Protein AF-A0A812QGN2-F1 (afdb_monomer_lite)

Sequence (317 aa):
MVLVVDQGKQQYPAPLDTRRAGNPGYLWGMFGGVVWNLANILLCKGIGMMGNAIGFPLCVGLGMVTGAVVAYVQDPKSDLSFLVPGVLVALCGISTVGLLSYRKDQEVFRRAGSSSSDESEVDGTVSQETAASAEESAESADCAEAAKPPRASMLRKLVVCITGGLLLGFSNIGVGKATSDPCLLSPYANQTYFSLGVFLSSLVMLPLITACPIEGGAGTNFCPILRGYRAVPLKCHLLSMLGGFILCSGFFFFNLGNKSMNLTISYCIGQSAPLVGILWGTFFFKEFAGTSAGVWGLVPVVCVLFATAIALIAAAG

Structure (mmCIF, N/CA/C/O backbone):
data_AF-A0A812QGN2-F1
#
_entry.id   AF-A0A812QGN2-F1
#
loop_
_atom_site.group_PDB
_atom_site.id
_atom_site.type_symbol
_atom_site.label_atom_id
_atom_site.label_alt_id
_atom_site.label_comp_id
_atom_site.label_asym_id
_atom_site.label_entity_id
_atom_site.label_seq_id
_atom_site.pdbx_PDB_ins_code
_atom_site.Cartn_x
_atom_site.Cartn_y
_atom_site.Cartn_z
_atom_site.occupancy
_atom_site.B_iso_or_equiv
_atom_site.auth_seq_id
_atom_site.auth_comp_id
_atom_site.auth_asym_id
_atom_site.auth_atom_id
_atom_site.pdbx_PDB_model_num
ATOM 1 N N . MET A 1 1 ? 34.292 28.844 -10.815 1.00 35.81 1 MET A N 1
ATOM 2 C CA . MET A 1 1 ? 34.701 27.440 -11.015 1.00 35.81 1 MET A CA 1
ATOM 3 C C . MET A 1 1 ? 33.428 26.615 -11.117 1.00 35.81 1 MET A C 1
ATOM 5 O O . MET A 1 1 ? 32.881 26.185 -10.115 1.00 35.81 1 MET A O 1
ATOM 9 N N . VAL A 1 2 ? 32.874 26.567 -12.328 1.00 31.52 2 VAL A N 1
ATOM 10 C CA . VAL A 1 2 ? 31.651 25.829 -12.661 1.00 31.52 2 VAL A CA 1
ATOM 11 C C . VAL A 1 2 ? 32.093 24.393 -12.905 1.00 31.52 2 VAL A C 1
ATOM 13 O O . VAL A 1 2 ? 32.855 24.148 -13.837 1.00 31.52 2 VAL A O 1
ATOM 16 N N . LEU A 1 3 ? 31.697 23.466 -12.033 1.00 29.61 3 LEU A N 1
ATOM 17 C CA . LEU A 1 3 ? 31.920 22.042 -12.262 1.00 29.61 3 LEU A CA 1
ATOM 18 C C . LEU A 1 3 ? 30.983 21.596 -13.387 1.00 29.61 3 LEU A C 1
ATOM 20 O O . LEU A 1 3 ? 29.823 21.259 -13.169 1.00 29.61 3 LEU A O 1
ATOM 24 N N . VAL A 1 4 ? 31.512 21.654 -14.606 1.00 33.97 4 VAL A N 1
ATOM 25 C CA . VAL A 1 4 ? 31.004 20.931 -15.767 1.00 33.97 4 VAL A CA 1
ATOM 26 C C . VAL A 1 4 ? 31.229 19.451 -15.469 1.00 33.97 4 VAL A C 1
ATOM 28 O O . VAL A 1 4 ? 32.330 18.933 -15.629 1.00 33.97 4 VAL A O 1
ATOM 31 N N . VAL A 1 5 ? 30.196 18.794 -14.945 1.00 40.72 5 VAL A N 1
ATOM 32 C CA . VAL A 1 5 ? 30.142 17.334 -14.893 1.00 40.72 5 VAL A CA 1
ATOM 33 C C . VAL A 1 5 ? 29.959 16.858 -16.329 1.00 40.72 5 VAL A C 1
ATOM 35 O O . VAL A 1 5 ? 28.965 17.180 -16.979 1.00 40.72 5 VAL A O 1
ATOM 38 N N . ASP A 1 6 ? 30.967 16.142 -16.810 1.00 33.19 6 ASP A N 1
ATOM 39 C CA . ASP A 1 6 ? 31.038 15.482 -18.106 1.00 33.19 6 ASP A CA 1
ATOM 40 C C . ASP A 1 6 ? 29.808 14.574 -18.314 1.00 33.19 6 ASP A C 1
ATOM 42 O O . ASP A 1 6 ? 29.686 13.492 -17.737 1.00 33.19 6 ASP A O 1
ATOM 46 N N . GLN A 1 7 ? 28.839 15.065 -19.091 1.00 34.59 7 GLN A N 1
ATOM 47 C CA . GLN A 1 7 ? 27.618 14.362 -19.497 1.00 34.59 7 GLN A CA 1
ATOM 48 C C . GLN A 1 7 ? 27.956 13.365 -20.616 1.00 34.59 7 GLN A C 1
ATOM 50 O O . GLN A 1 7 ? 27.565 13.521 -21.775 1.00 34.59 7 GLN A O 1
ATOM 55 N N . GLY A 1 8 ? 28.693 12.312 -20.265 1.00 32.12 8 GLY A N 1
ATOM 56 C CA . GLY A 1 8 ? 28.925 11.164 -21.132 1.00 32.12 8 GLY A CA 1
ATOM 57 C C . GLY A 1 8 ? 27.616 10.421 -21.414 1.00 32.12 8 GLY A C 1
ATOM 58 O O . GLY A 1 8 ? 27.153 9.636 -20.594 1.00 32.12 8 GLY A O 1
ATOM 59 N N . LYS A 1 9 ? 27.040 10.652 -22.602 1.00 35.41 9 LYS A N 1
ATOM 60 C CA . LYS A 1 9 ? 25.867 9.956 -23.174 1.00 35.41 9 LYS A CA 1
ATOM 61 C C . LYS A 1 9 ? 24.565 10.105 -22.379 1.00 35.41 9 LYS A C 1
ATOM 63 O O . LYS A 1 9 ? 23.929 9.129 -21.986 1.00 35.41 9 LYS A O 1
ATOM 68 N N . GLN A 1 10 ? 24.077 11.338 -22.283 1.00 38.47 10 GLN A N 1
ATOM 69 C CA . GLN A 1 10 ? 22.655 11.595 -22.057 1.00 38.47 10 GLN A CA 1
ATOM 70 C C . GLN A 1 10 ? 21.870 11.213 -23.328 1.00 38.47 10 GLN A C 1
ATOM 72 O O . GLN A 1 10 ? 21.552 12.041 -24.180 1.00 38.47 10 GLN A O 1
ATOM 77 N N . GLN A 1 11 ? 21.619 9.916 -23.513 1.00 38.25 11 GLN A N 1
ATOM 78 C CA . GLN A 1 11 ? 20.806 9.408 -24.613 1.00 38.25 11 GLN A CA 1
ATOM 79 C C . GLN A 1 11 ? 19.336 9.687 -24.280 1.00 38.25 11 GLN A C 1
ATOM 81 O O . GLN A 1 11 ? 18.623 8.852 -23.726 1.00 38.25 11 GLN A O 1
ATOM 86 N N . TYR A 1 12 ? 18.895 10.915 -24.558 1.00 40.12 12 TYR A N 1
ATOM 87 C CA . TYR A 1 12 ? 17.475 11.244 -24.606 1.00 40.12 12 TYR A CA 1
ATOM 88 C C . TYR A 1 12 ? 16.806 10.256 -25.575 1.00 40.12 12 TYR A C 1
ATOM 90 O O . TYR A 1 12 ? 17.244 10.169 -26.727 1.00 40.12 12 TYR A O 1
ATOM 98 N N . PRO A 1 13 ? 15.786 9.480 -25.163 1.00 45.38 13 PRO A N 1
ATOM 99 C CA . PRO A 1 13 ? 15.020 8.731 -26.140 1.00 45.38 13 PRO A CA 1
ATOM 100 C C . PRO A 1 13 ? 14.349 9.741 -27.075 1.00 45.38 13 PRO A C 1
ATOM 102 O O . PRO A 1 13 ? 13.844 10.775 -26.631 1.00 45.38 13 PRO A O 1
ATOM 105 N N . ALA A 1 14 ? 14.400 9.437 -28.370 1.00 43.94 14 ALA A N 1
ATOM 106 C CA . ALA A 1 14 ? 13.771 10.190 -29.445 1.00 43.94 14 ALA A CA 1
ATOM 107 C C . ALA A 1 14 ? 12.316 10.591 -29.103 1.00 43.94 14 ALA A C 1
ATOM 109 O O . ALA A 1 14 ? 11.643 9.885 -28.341 1.00 43.94 14 ALA A O 1
ATOM 110 N N . PRO A 1 15 ? 11.810 11.711 -29.656 1.00 43.59 15 PRO A N 1
ATOM 111 C CA . PRO A 1 15 ? 10.453 12.176 -29.396 1.00 43.59 15 PRO A CA 1
ATOM 112 C C . PRO A 1 15 ? 9.450 11.079 -29.753 1.00 43.59 15 PRO A C 1
ATOM 114 O O . PRO A 1 15 ? 9.438 10.623 -30.890 1.00 43.59 15 PRO A O 1
ATOM 117 N N . LEU A 1 16 ? 8.643 10.661 -28.767 1.00 46.78 16 LEU A N 1
ATOM 118 C CA . LEU A 1 16 ? 7.471 9.786 -28.908 1.00 46.78 16 LEU A CA 1
ATOM 119 C C . LEU A 1 16 ? 7.590 8.779 -30.062 1.00 46.78 16 LEU A C 1
ATOM 121 O O . LEU A 1 16 ? 6.798 8.813 -31.006 1.00 46.78 16 LEU A O 1
ATOM 125 N N . ASP A 1 17 ? 8.554 7.859 -29.978 1.00 47.25 17 ASP A N 1
ATOM 126 C CA . ASP A 1 17 ? 8.652 6.761 -30.941 1.00 47.25 17 ASP A CA 1
ATOM 127 C C . ASP A 1 17 ? 7.579 5.698 -30.635 1.00 47.25 17 ASP A C 1
ATOM 129 O O . ASP A 1 17 ? 7.827 4.548 -30.278 1.00 47.25 17 ASP A O 1
ATOM 133 N N . THR A 1 18 ? 6.324 6.122 -30.779 1.00 47.91 18 THR A N 1
ATOM 134 C CA . THR A 1 18 ? 5.112 5.296 -30.845 1.00 47.91 18 THR A CA 1
ATOM 135 C C . THR A 1 18 ? 5.159 4.310 -32.022 1.00 47.91 18 THR A C 1
ATOM 137 O O . THR A 1 18 ? 4.262 3.482 -32.167 1.00 47.91 18 THR A O 1
ATOM 140 N N . ARG A 1 19 ? 6.218 4.348 -32.850 1.00 43.66 19 ARG A N 1
ATOM 141 C CA . ARG A 1 19 ? 6.423 3.489 -34.021 1.00 43.66 19 ARG A CA 1
ATOM 142 C C . ARG A 1 19 ? 7.223 2.213 -33.763 1.00 43.66 19 ARG A C 1
ATOM 144 O O . ARG A 1 19 ? 7.347 1.411 -34.686 1.00 43.66 19 ARG A O 1
ATOM 151 N N . ARG A 1 20 ? 7.648 1.904 -32.531 1.00 49.03 20 ARG A N 1
ATOM 152 C CA . ARG A 1 20 ? 7.862 0.490 -32.151 1.00 49.03 20 ARG A CA 1
ATOM 153 C C . ARG A 1 20 ? 6.517 -0.146 -31.791 1.00 49.03 20 ARG A C 1
ATOM 155 O O . ARG A 1 20 ? 6.281 -0.527 -30.648 1.00 49.03 20 ARG A O 1
ATOM 162 N N . ALA A 1 21 ? 5.651 -0.309 -32.791 1.00 43.66 21 ALA A N 1
ATOM 163 C CA . ALA A 1 21 ? 4.332 -0.953 -32.710 1.00 43.66 21 ALA A CA 1
ATOM 164 C C . ALA A 1 21 ? 4.371 -2.467 -32.369 1.00 43.66 21 ALA A C 1
ATOM 166 O O . ALA A 1 21 ? 3.425 -3.198 -32.639 1.00 43.66 21 ALA A O 1
ATOM 167 N N . GLY A 1 22 ? 5.458 -2.946 -31.758 1.00 53.22 22 GLY A N 1
ATOM 168 C CA . GLY A 1 22 ? 5.638 -4.317 -31.279 1.00 53.22 22 GLY A CA 1
ATOM 169 C C . GLY A 1 22 ? 6.292 -4.410 -29.897 1.00 53.22 22 GLY A C 1
ATOM 170 O O . GLY A 1 22 ? 6.676 -5.503 -29.497 1.00 53.22 22 GLY A O 1
ATOM 171 N N . ASN A 1 23 ? 6.459 -3.297 -29.168 1.00 63.81 23 ASN A N 1
ATOM 172 C CA . ASN A 1 23 ? 7.045 -3.330 -27.828 1.00 63.81 23 ASN A CA 1
ATOM 173 C C . ASN A 1 23 ? 5.952 -3.500 -26.750 1.00 63.81 23 ASN A C 1
ATOM 175 O O . ASN A 1 23 ? 5.189 -2.558 -26.544 1.00 63.81 23 ASN A O 1
ATOM 179 N N . PRO A 1 24 ? 5.868 -4.634 -26.026 1.00 75.94 24 PRO A N 1
ATOM 180 C CA . PRO A 1 24 ? 4.826 -4.861 -25.021 1.00 75.94 24 PRO A CA 1
ATOM 181 C C . PRO A 1 24 ? 4.967 -3.991 -23.755 1.00 75.94 24 PRO A C 1
ATOM 183 O O . PRO A 1 24 ? 4.158 -4.125 -22.840 1.00 75.94 24 PRO A O 1
ATOM 186 N N . GLY A 1 25 ? 5.951 -3.084 -23.673 1.00 83.06 25 GLY A N 1
ATOM 187 C CA . GLY A 1 25 ? 6.174 -2.220 -22.505 1.00 83.06 25 GLY A CA 1
ATOM 188 C C . GLY A 1 25 ? 4.953 -1.404 -22.063 1.00 83.06 25 GLY A C 1
ATOM 189 O O . GLY A 1 25 ? 4.699 -1.293 -20.867 1.00 83.06 25 GLY A O 1
ATOM 190 N N . TYR A 1 26 ? 4.141 -0.888 -22.995 1.00 87.19 26 TYR A N 1
ATOM 191 C CA . TYR A 1 26 ? 2.926 -0.139 -22.634 1.00 87.19 26 TYR A CA 1
ATOM 192 C C . TYR A 1 26 ? 1.869 -1.030 -21.968 1.00 87.19 26 TYR A C 1
ATOM 194 O O . TYR A 1 26 ? 1.206 -0.586 -21.032 1.00 87.19 26 TYR A O 1
ATOM 202 N N . LEU A 1 27 ? 1.757 -2.300 -22.383 1.00 90.19 27 LEU A N 1
ATOM 203 C CA . LEU A 1 27 ? 0.874 -3.278 -21.741 1.00 90.19 27 LEU A CA 1
ATOM 204 C C . LEU A 1 27 ? 1.345 -3.586 -20.320 1.00 90.19 27 LEU A C 1
ATOM 206 O O . LEU A 1 27 ? 0.518 -3.679 -19.418 1.00 90.19 27 LEU A O 1
ATOM 210 N N . TRP A 1 28 ? 2.660 -3.689 -20.102 1.00 90.56 28 TRP A N 1
ATOM 211 C CA . TRP A 1 28 ? 3.233 -3.871 -18.765 1.00 90.56 28 TRP A CA 1
ATOM 212 C C . TRP A 1 28 ? 2.993 -2.663 -17.856 1.00 90.56 28 TRP A C 1
ATOM 214 O O . TRP A 1 28 ? 2.611 -2.847 -16.700 1.00 90.56 28 TRP A O 1
ATOM 224 N N . GLY A 1 29 ? 3.133 -1.442 -18.384 1.00 90.38 29 GLY A N 1
ATOM 225 C CA . GLY A 1 29 ? 2.830 -0.211 -17.648 1.00 90.38 29 GLY A CA 1
ATOM 226 C C . GLY A 1 29 ? 1.352 -0.136 -17.257 1.00 90.38 29 GLY A C 1
ATOM 227 O O . GLY A 1 29 ? 1.026 0.087 -16.090 1.00 90.38 29 GLY A O 1
ATOM 228 N N . MET A 1 30 ? 0.450 -0.423 -18.205 1.00 93.25 30 MET A N 1
ATOM 229 C CA . MET A 1 30 ? -0.990 -0.510 -17.940 1.00 93.25 30 MET A CA 1
ATOM 230 C C . MET A 1 30 ? -1.317 -1.602 -16.917 1.00 93.25 30 MET A C 1
ATOM 232 O O . MET A 1 30 ? -2.068 -1.341 -15.983 1.00 93.25 30 MET A O 1
ATOM 236 N N . PHE A 1 31 ? -0.736 -2.799 -17.048 1.00 93.88 31 PHE A N 1
ATOM 237 C CA . PHE A 1 31 ? -0.914 -3.903 -16.101 1.00 93.88 31 PHE A CA 1
ATOM 238 C C . PHE A 1 31 ? -0.481 -3.511 -14.685 1.00 93.88 31 PHE A C 1
ATOM 240 O O . PHE A 1 31 ? -1.240 -3.717 -13.738 1.00 93.88 31 PHE A O 1
ATOM 247 N N . GLY A 1 32 ? 0.690 -2.880 -14.547 1.00 92.38 32 GLY A N 1
ATOM 248 C CA . GLY A 1 32 ? 1.157 -2.330 -13.274 1.00 92.38 32 GLY A CA 1
ATOM 249 C C . GLY A 1 32 ? 0.135 -1.369 -12.667 1.00 92.38 32 GLY A C 1
ATOM 250 O O . GLY A 1 32 ? -0.207 -1.508 -11.496 1.00 92.38 32 GLY A O 1
ATOM 251 N N . GLY A 1 33 ? -0.428 -0.470 -13.481 1.00 93.31 33 GLY A N 1
ATOM 252 C CA . GLY A 1 33 ? -1.473 0.469 -13.061 1.00 93.31 33 GLY A CA 1
ATOM 253 C C . GLY A 1 33 ? -2.767 -0.211 -12.609 1.00 93.31 33 GLY A C 1
ATOM 254 O O . GLY A 1 33 ? -3.327 0.153 -11.578 1.00 93.31 33 GLY A O 1
ATOM 255 N N . VAL A 1 34 ? -3.230 -1.236 -13.331 1.00 95.88 34 VAL A N 1
ATOM 256 C CA . VAL A 1 34 ? -4.436 -2.007 -12.971 1.00 95.88 34 VAL A CA 1
ATOM 257 C C . VAL A 1 34 ? -4.255 -2.715 -11.626 1.00 95.88 34 VAL A C 1
ATOM 259 O O . VAL A 1 34 ? -5.114 -2.606 -10.748 1.00 95.88 34 VAL A O 1
ATOM 262 N N . VAL A 1 35 ? -3.133 -3.419 -11.448 1.00 95.44 35 VAL A N 1
ATOM 263 C CA . VAL A 1 35 ? -2.827 -4.154 -10.209 1.00 95.44 35 VAL A CA 1
ATOM 264 C C . VAL A 1 35 ? -2.647 -3.188 -9.039 1.00 95.44 35 VAL A C 1
ATOM 266 O O . VAL A 1 35 ? -3.196 -3.415 -7.961 1.00 95.44 35 VAL A O 1
ATOM 269 N N . TRP A 1 36 ? -1.936 -2.080 -9.259 1.00 93.44 36 TRP A N 1
ATOM 270 C CA . TRP A 1 36 ? -1.742 -1.041 -8.251 1.00 93.44 36 TRP A CA 1
ATOM 271 C C . TRP A 1 36 ? -3.060 -0.385 -7.836 1.00 93.44 36 TRP A C 1
ATOM 273 O O . TRP A 1 36 ? -3.275 -0.145 -6.650 1.00 93.44 36 TRP A O 1
ATOM 283 N N . ASN A 1 37 ? -3.975 -0.131 -8.774 1.00 94.94 37 ASN A N 1
ATOM 284 C CA . ASN A 1 37 ? -5.280 0.440 -8.451 1.00 94.94 37 ASN A CA 1
ATOM 285 C C . ASN A 1 37 ? -6.102 -0.503 -7.561 1.00 94.94 37 ASN A C 1
ATOM 287 O O . ASN A 1 37 ? -6.629 -0.087 -6.530 1.00 94.94 37 ASN A O 1
ATOM 291 N N . LEU A 1 38 ? -6.144 -1.796 -7.904 1.00 94.00 38 LEU A N 1
ATOM 292 C CA . LEU A 1 38 ? -6.803 -2.806 -7.075 1.00 94.00 38 LEU A CA 1
ATOM 293 C C . LEU A 1 38 ? -6.184 -2.875 -5.670 1.00 94.00 38 LEU A C 1
ATOM 295 O O . LEU A 1 38 ? -6.912 -2.910 -4.677 1.00 94.00 38 LEU A O 1
ATOM 299 N N . ALA A 1 39 ? -4.853 -2.835 -5.578 1.00 93.19 39 ALA A N 1
ATOM 300 C CA . ALA A 1 39 ? -4.144 -2.798 -4.303 1.00 93.19 39 ALA A CA 1
ATOM 301 C C . ALA A 1 39 ? -4.518 -1.565 -3.463 1.00 93.19 39 ALA A C 1
ATOM 303 O O . ALA A 1 39 ? -4.779 -1.701 -2.270 1.00 93.19 39 ALA A O 1
ATOM 304 N N . ASN A 1 40 ? -4.608 -0.378 -4.075 1.00 92.00 40 ASN A N 1
ATOM 305 C CA . ASN A 1 40 ? -4.972 0.859 -3.374 1.00 92.00 40 ASN A CA 1
ATOM 306 C C . ASN A 1 40 ? -6.434 0.875 -2.918 1.00 92.00 40 ASN A C 1
ATOM 308 O O . ASN A 1 40 ? -6.727 1.364 -1.830 1.00 92.00 40 ASN A O 1
ATOM 312 N N . ILE A 1 41 ? -7.350 0.281 -3.685 1.00 91.25 41 ILE A N 1
ATOM 313 C CA . ILE A 1 41 ? -8.735 0.095 -3.237 1.00 91.25 41 ILE A CA 1
ATOM 314 C C . ILE A 1 41 ? -8.764 -0.790 -1.984 1.00 91.25 41 ILE A C 1
ATOM 316 O O . ILE A 1 41 ? -9.383 -0.420 -0.987 1.00 91.25 41 ILE A O 1
ATOM 320 N N . LEU A 1 42 ? -8.064 -1.930 -1.999 1.00 91.88 42 LEU A N 1
ATOM 321 C CA . LEU A 1 42 ? -7.975 -2.822 -0.836 1.00 91.88 42 LEU A CA 1
ATOM 322 C C . LEU A 1 42 ? -7.273 -2.158 0.353 1.00 91.88 42 LEU A C 1
ATOM 324 O O . LEU A 1 42 ? -7.695 -2.359 1.489 1.00 91.88 42 LEU A O 1
ATOM 328 N N . LEU A 1 43 ? -6.263 -1.323 0.100 1.00 90.19 43 LEU A N 1
ATOM 329 C CA . LEU A 1 43 ? -5.597 -0.506 1.111 1.00 90.19 43 LEU A CA 1
ATOM 330 C C . LEU A 1 43 ? -6.581 0.464 1.775 1.00 90.19 43 LEU A C 1
ATOM 332 O O . LEU A 1 43 ? -6.699 0.461 2.998 1.00 90.19 43 LEU A O 1
ATOM 336 N N . CYS A 1 44 ? -7.326 1.252 0.993 1.00 89.69 44 CYS A N 1
ATOM 337 C CA . CYS A 1 44 ? -8.335 2.176 1.517 1.00 89.69 44 CYS A CA 1
ATOM 338 C C . CYS A 1 44 ? -9.413 1.438 2.323 1.00 89.69 44 CYS A C 1
ATOM 340 O O . CYS A 1 44 ? -9.793 1.889 3.403 1.00 89.69 44 CYS A O 1
ATOM 342 N N . LYS A 1 45 ? -9.862 0.271 1.843 1.00 88.50 45 LYS A N 1
ATOM 343 C CA . LYS A 1 45 ? -10.809 -0.595 2.565 1.00 88.50 45 LYS A CA 1
ATOM 344 C C . LYS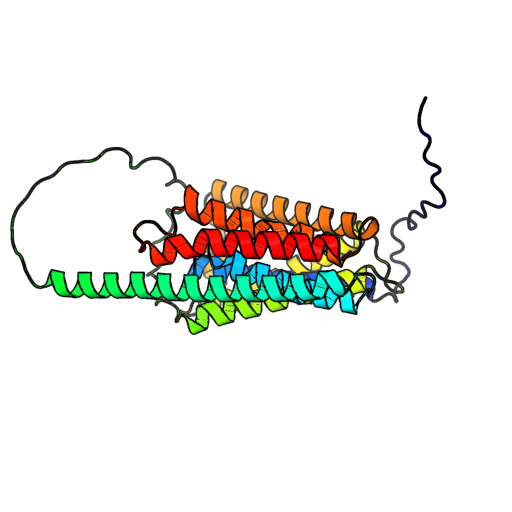 A 1 45 ? -10.214 -1.124 3.874 1.00 88.50 45 LYS A C 1
ATOM 346 O O . LYS A 1 45 ? -10.879 -1.101 4.907 1.00 88.50 45 LYS A O 1
ATOM 351 N N . GLY A 1 46 ? -8.954 -1.553 3.856 1.00 87.31 46 GLY A N 1
ATOM 352 C CA . GLY A 1 46 ? -8.213 -1.986 5.040 1.00 87.31 46 GLY A CA 1
ATOM 353 C C . GLY A 1 46 ? -8.086 -0.886 6.094 1.00 87.31 46 GLY A C 1
ATOM 354 O O . GLY A 1 46 ? -8.391 -1.116 7.265 1.00 87.31 46 GLY A O 1
ATOM 355 N N . ILE A 1 47 ? -7.721 0.329 5.671 1.00 88.62 47 ILE A N 1
ATOM 356 C CA . ILE A 1 47 ? -7.661 1.522 6.529 1.00 88.62 47 ILE A CA 1
ATOM 357 C C . ILE A 1 47 ? -9.040 1.830 7.118 1.00 88.62 47 ILE A C 1
ATOM 359 O O . ILE A 1 47 ? -9.147 2.031 8.324 1.00 88.62 47 ILE A O 1
ATOM 363 N N . GLY A 1 48 ? -10.102 1.792 6.308 1.00 86.38 48 GLY A N 1
ATOM 364 C CA . GLY A 1 48 ? -11.471 2.014 6.784 1.00 86.38 48 GLY A CA 1
ATOM 365 C C . GLY A 1 48 ? -11.924 1.005 7.848 1.00 86.38 48 GLY A C 1
ATOM 366 O O . GLY A 1 48 ? -12.658 1.363 8.765 1.00 86.38 48 GLY A O 1
ATOM 367 N N . MET A 1 49 ? -11.461 -0.248 7.775 1.00 84.62 49 MET A N 1
ATOM 368 C CA . MET A 1 49 ? -11.828 -1.296 8.739 1.00 84.62 49 MET A CA 1
ATOM 369 C C . MET A 1 49 ? -10.974 -1.321 10.017 1.00 84.62 49 MET A C 1
ATOM 371 O O . MET A 1 49 ? -11.457 -1.780 11.057 1.00 84.62 49 MET A O 1
ATOM 375 N N . MET A 1 50 ? -9.700 -0.924 9.941 1.00 85.50 50 MET A N 1
ATOM 376 C CA . MET A 1 50 ? -8.715 -1.110 11.023 1.00 85.50 50 MET A CA 1
ATOM 377 C C . MET A 1 50 ? -8.155 0.195 11.606 1.00 85.50 50 MET A C 1
ATOM 379 O O . MET A 1 50 ? -7.559 0.168 12.686 1.00 85.50 50 MET A O 1
ATOM 383 N N . GLY A 1 51 ? -8.357 1.322 10.927 1.00 86.00 51 GLY A N 1
ATOM 384 C CA . GLY A 1 51 ? -7.701 2.595 11.219 1.00 86.00 51 GLY A CA 1
ATOM 385 C C . GLY A 1 51 ? -6.388 2.761 10.453 1.00 86.00 51 GLY A C 1
ATOM 386 O O . GLY A 1 51 ? -5.781 1.790 9.984 1.00 86.00 51 GLY A O 1
ATOM 387 N N . ASN A 1 52 ? -5.941 4.007 10.328 1.00 85.25 52 ASN A N 1
ATOM 388 C CA . ASN A 1 52 ? -4.726 4.368 9.610 1.00 85.25 52 ASN A CA 1
ATOM 389 C C . ASN A 1 52 ? -3.476 3.824 10.311 1.00 85.25 52 ASN A C 1
ATOM 391 O O . ASN A 1 52 ? -2.570 3.336 9.642 1.00 85.25 52 ASN A O 1
ATOM 395 N N . ALA A 1 53 ? -3.439 3.810 11.648 1.00 85.50 53 ALA A N 1
ATOM 396 C CA . ALA A 1 53 ? -2.252 3.378 12.390 1.00 85.50 53 ALA A CA 1
ATOM 397 C C . ALA A 1 53 ? -1.958 1.870 12.282 1.00 85.50 53 ALA A C 1
ATOM 399 O O . ALA A 1 53 ? -0.868 1.432 12.645 1.00 85.50 53 ALA A O 1
ATOM 400 N N . ILE A 1 54 ? -2.918 1.068 11.806 1.00 90.19 54 ILE A N 1
ATOM 401 C CA . ILE A 1 54 ? -2.794 -0.395 11.717 1.00 90.19 54 ILE A CA 1
ATOM 402 C C . ILE A 1 54 ? -2.988 -0.889 10.282 1.00 90.19 54 ILE A C 1
ATOM 404 O O . ILE A 1 54 ? -2.176 -1.670 9.789 1.00 90.19 54 ILE A O 1
ATOM 408 N N . GLY A 1 55 ? -4.035 -0.432 9.588 1.00 87.81 55 GLY A N 1
ATOM 409 C CA . GLY A 1 55 ? -4.343 -0.874 8.226 1.00 87.81 55 GLY A CA 1
ATOM 410 C C . GLY A 1 55 ? -3.272 -0.464 7.218 1.00 87.81 55 GLY A C 1
ATOM 411 O O . GLY A 1 55 ? -2.824 -1.293 6.423 1.00 87.81 55 GLY A O 1
ATOM 412 N N . PHE A 1 56 ? -2.809 0.789 7.291 1.00 89.81 56 PHE A N 1
ATOM 413 C CA . PHE A 1 56 ? -1.804 1.308 6.365 1.00 89.81 56 PHE A CA 1
ATOM 414 C C . PHE A 1 56 ? -0.452 0.577 6.506 1.00 89.81 56 PHE A C 1
ATOM 416 O O . PHE A 1 56 ? 0.014 0.035 5.505 1.00 89.81 56 PHE A O 1
ATOM 423 N N . PRO A 1 57 ? 0.142 0.410 7.707 1.00 91.31 57 PRO A N 1
ATOM 424 C CA . PRO A 1 57 ? 1.402 -0.327 7.865 1.00 91.31 57 PRO A CA 1
ATOM 425 C C . PRO A 1 57 ? 1.314 -1.812 7.550 1.00 91.31 57 PRO A C 1
ATOM 427 O O . PRO A 1 57 ? 2.276 -2.378 7.041 1.00 91.31 57 PRO A O 1
ATOM 430 N N . LEU A 1 58 ? 0.180 -2.457 7.834 1.00 92.62 58 LEU A N 1
ATOM 431 C CA . LEU A 1 58 ? 0.024 -3.881 7.554 1.00 92.62 58 LEU A CA 1
ATOM 432 C C . LEU A 1 58 ? -0.018 -4.144 6.042 1.00 92.62 58 LEU A C 1
ATOM 434 O O . LEU A 1 58 ? 0.662 -5.043 5.555 1.00 92.62 58 LEU A O 1
ATOM 438 N N . CYS A 1 59 ? -0.764 -3.329 5.294 1.00 92.19 59 CYS A N 1
ATOM 439 C CA . CYS A 1 59 ? -0.877 -3.458 3.843 1.00 92.19 59 CYS A CA 1
ATOM 440 C C . CYS A 1 59 ? 0.395 -2.977 3.125 1.00 92.19 59 CYS A C 1
ATOM 442 O O . CYS A 1 59 ? 0.997 -3.718 2.351 1.00 92.19 59 CYS A O 1
ATOM 444 N N . VAL A 1 60 ? 0.843 -1.753 3.405 1.00 91.50 60 VAL A N 1
ATOM 445 C CA . VAL A 1 60 ? 2.010 -1.146 2.747 1.00 91.50 60 VAL A CA 1
ATOM 446 C C . VAL A 1 60 ? 3.303 -1.858 3.160 1.00 91.50 60 VAL A C 1
ATOM 448 O O . VAL A 1 60 ? 4.140 -2.137 2.311 1.00 91.50 60 VAL A O 1
ATOM 451 N N . GLY A 1 61 ? 3.428 -2.297 4.416 1.00 91.38 61 GLY A N 1
ATOM 452 C CA . GLY A 1 61 ? 4.553 -3.119 4.872 1.00 91.38 61 GLY A CA 1
ATOM 453 C C . GLY A 1 61 ? 4.664 -4.464 4.144 1.00 91.38 61 GLY A C 1
ATOM 454 O O . GLY A 1 61 ? 5.758 -4.854 3.735 1.00 91.38 61 GLY A O 1
ATOM 455 N N . LEU A 1 62 ? 3.546 -5.161 3.909 1.00 92.94 62 LEU A N 1
ATOM 456 C CA . LEU A 1 62 ? 3.540 -6.372 3.073 1.00 92.94 62 LEU A CA 1
ATOM 457 C C . LEU A 1 62 ? 3.887 -6.064 1.614 1.00 92.94 62 LEU A C 1
ATOM 459 O O . LEU A 1 62 ? 4.613 -6.834 0.978 1.00 92.94 62 LEU A O 1
ATOM 463 N N . GLY A 1 63 ? 3.419 -4.921 1.108 1.00 91.62 63 GLY A N 1
ATOM 464 C CA . GLY A 1 63 ? 3.823 -4.382 -0.186 1.00 91.62 63 GLY A CA 1
ATOM 465 C C . GLY A 1 63 ? 5.324 -4.156 -0.273 1.00 91.62 63 GLY A C 1
ATOM 466 O O . GLY A 1 63 ? 5.928 -4.531 -1.273 1.00 91.62 63 GLY A O 1
ATOM 467 N N . MET A 1 64 ? 5.948 -3.617 0.774 1.00 90.94 64 MET A N 1
ATOM 468 C CA . MET A 1 64 ? 7.395 -3.427 0.853 1.00 90.94 64 MET A CA 1
ATOM 469 C C . MET A 1 64 ? 8.145 -4.753 0.711 1.00 90.94 64 MET A C 1
ATOM 471 O O . MET A 1 64 ? 9.025 -4.859 -0.137 1.00 90.94 64 MET A O 1
ATOM 475 N N . VAL A 1 65 ? 7.766 -5.775 1.486 1.00 91.88 65 VAL A N 1
ATOM 476 C CA . VAL A 1 65 ? 8.409 -7.099 1.434 1.00 91.88 65 VAL A CA 1
ATOM 477 C C . VAL A 1 65 ? 8.272 -7.723 0.049 1.00 91.88 65 VAL A C 1
ATOM 479 O O . VAL A 1 65 ? 9.263 -8.104 -0.570 1.00 91.88 65 VAL A O 1
ATOM 482 N N . THR A 1 66 ? 7.044 -7.806 -0.457 1.00 92.81 66 THR A N 1
ATOM 483 C CA . THR A 1 66 ? 6.785 -8.434 -1.756 1.00 92.81 66 THR A CA 1
ATOM 484 C C . THR A 1 66 ? 7.414 -7.667 -2.905 1.00 92.81 66 THR A C 1
ATOM 486 O O . THR A 1 66 ? 8.034 -8.272 -3.773 1.00 92.81 66 THR A O 1
ATOM 489 N N . GLY A 1 67 ? 7.312 -6.342 -2.901 1.00 90.19 67 GLY A N 1
ATOM 490 C CA . GLY A 1 67 ? 7.878 -5.513 -3.953 1.00 90.19 67 GLY A CA 1
ATOM 491 C C . GLY A 1 67 ? 9.405 -5.462 -3.924 1.00 90.19 67 GLY A C 1
ATOM 492 O O . GLY A 1 67 ? 9.992 -5.398 -4.998 1.00 90.19 67 GLY A O 1
ATOM 493 N N . ALA A 1 68 ? 10.050 -5.572 -2.754 1.00 88.88 68 ALA A N 1
ATOM 494 C CA . ALA A 1 68 ? 11.506 -5.712 -2.652 1.00 88.88 68 ALA A CA 1
ATOM 495 C C . ALA A 1 68 ? 11.986 -7.054 -3.228 1.00 88.88 68 ALA A C 1
ATOM 497 O O . ALA A 1 68 ? 12.951 -7.087 -3.988 1.00 88.88 68 ALA A O 1
ATOM 498 N N . VAL A 1 69 ? 11.275 -8.152 -2.940 1.00 89.69 69 VAL A N 1
ATOM 499 C CA . VAL A 1 69 ? 11.566 -9.469 -3.535 1.00 89.69 69 VAL A CA 1
ATOM 500 C C . VAL A 1 69 ? 11.350 -9.444 -5.048 1.00 89.69 69 VAL A C 1
ATOM 502 O O . VAL A 1 69 ? 12.206 -9.906 -5.796 1.00 89.69 69 VAL A O 1
ATOM 505 N N . VAL A 1 70 ? 10.236 -8.873 -5.517 1.00 91.00 70 VAL A N 1
ATOM 506 C CA . VAL A 1 70 ? 9.953 -8.719 -6.953 1.00 91.00 70 VAL A CA 1
ATOM 507 C C . VAL A 1 70 ? 11.034 -7.886 -7.640 1.00 91.00 70 VAL A C 1
ATOM 509 O O . VAL A 1 70 ? 11.527 -8.298 -8.687 1.00 91.00 70 VAL A O 1
ATOM 512 N N . ALA A 1 71 ? 11.423 -6.751 -7.055 1.00 87.94 71 ALA A N 1
ATOM 513 C CA . ALA A 1 71 ? 12.463 -5.886 -7.604 1.00 87.94 71 ALA A CA 1
ATOM 514 C C . ALA A 1 71 ? 13.806 -6.623 -7.696 1.00 87.94 71 ALA A C 1
ATOM 516 O O . ALA A 1 71 ? 14.431 -6.611 -8.752 1.00 87.94 71 ALA A O 1
ATOM 517 N N . TYR A 1 72 ? 14.189 -7.351 -6.645 1.00 87.62 72 TYR A N 1
ATOM 518 C CA . TYR A 1 72 ? 15.403 -8.163 -6.635 1.00 87.62 72 TYR A CA 1
ATOM 519 C C . TYR A 1 72 ? 15.395 -9.269 -7.703 1.00 87.62 72 TYR A C 1
ATOM 521 O O . TYR A 1 72 ? 16.396 -9.486 -8.380 1.00 87.62 72 TYR A O 1
ATOM 529 N N . VAL A 1 73 ? 14.262 -9.952 -7.898 1.00 89.00 73 VAL A N 1
ATOM 530 C CA . VAL A 1 73 ? 14.116 -10.984 -8.943 1.00 89.00 73 VAL A CA 1
ATOM 531 C C . VAL A 1 73 ? 14.224 -10.384 -10.350 1.00 89.00 73 VAL A C 1
ATOM 533 O O . VAL A 1 73 ? 14.681 -11.058 -11.273 1.00 89.00 73 VAL A O 1
ATOM 536 N N . GLN A 1 74 ? 13.790 -9.136 -10.538 1.00 84.88 74 GLN A N 1
ATOM 537 C CA . GLN A 1 74 ? 13.877 -8.448 -11.827 1.00 84.88 74 GLN A CA 1
ATOM 538 C C . GLN A 1 74 ? 15.268 -7.887 -12.115 1.00 84.88 74 GLN A C 1
ATOM 540 O O . GLN A 1 74 ? 15.702 -7.923 -13.266 1.00 84.88 74 GLN A O 1
ATOM 545 N N . ASP A 1 75 ? 15.944 -7.373 -11.091 1.00 80.44 75 ASP A N 1
ATOM 546 C CA . ASP A 1 75 ? 17.268 -6.773 -11.190 1.00 80.44 75 ASP A CA 1
ATOM 547 C C . ASP A 1 75 ? 18.092 -7.131 -9.934 1.00 80.44 75 ASP A C 1
ATOM 549 O O . ASP A 1 75 ? 18.025 -6.422 -8.922 1.00 80.44 75 ASP A O 1
ATOM 553 N N . PRO A 1 76 ? 18.858 -8.242 -9.957 1.00 82.56 76 PRO A N 1
ATOM 554 C CA . PRO A 1 76 ? 19.569 -8.775 -8.791 1.00 82.56 76 PRO A CA 1
ATOM 555 C C . PRO A 1 76 ? 20.855 -7.989 -8.490 1.00 82.56 76 PRO A C 1
ATOM 557 O O . PRO A 1 76 ? 21.945 -8.545 -8.390 1.00 82.56 76 PRO A O 1
ATOM 560 N N . LYS A 1 77 ? 20.729 -6.668 -8.365 1.00 81.06 77 LYS A N 1
ATOM 561 C CA . LYS A 1 77 ? 21.810 -5.739 -8.014 1.00 81.06 77 LYS A CA 1
ATOM 562 C C . LYS A 1 77 ? 21.939 -5.503 -6.511 1.00 81.06 77 LYS A C 1
ATOM 564 O O . LYS A 1 77 ? 22.961 -4.988 -6.081 1.00 81.06 77 LYS A O 1
ATOM 569 N N . SER A 1 78 ? 20.910 -5.830 -5.729 1.00 82.25 78 SER A N 1
ATOM 570 C CA . SER A 1 78 ? 20.926 -5.602 -4.282 1.00 82.25 78 SER A CA 1
ATOM 571 C C . SER A 1 78 ? 21.775 -6.646 -3.550 1.00 82.25 78 SER A C 1
ATOM 573 O O . SER A 1 78 ? 21.699 -7.836 -3.854 1.00 82.25 78 SER A O 1
ATOM 575 N N . ASP A 1 79 ? 22.536 -6.217 -2.549 1.00 87.38 79 ASP A N 1
ATOM 576 C CA . ASP A 1 79 ? 23.277 -7.080 -1.638 1.00 87.38 79 ASP A CA 1
ATOM 577 C C . ASP A 1 79 ? 22.311 -7.859 -0.728 1.00 87.38 79 ASP A C 1
ATOM 579 O O . ASP A 1 79 ? 21.598 -7.299 0.115 1.00 87.38 79 ASP A O 1
ATOM 583 N N . LEU A 1 80 ? 22.295 -9.187 -0.881 1.00 89.56 80 LEU A N 1
ATOM 584 C CA . LEU A 1 80 ? 21.436 -10.069 -0.087 1.00 89.56 80 LEU A CA 1
ATOM 585 C C . LEU A 1 80 ? 21.748 -10.001 1.410 1.00 89.56 80 LEU A C 1
ATOM 587 O O . LEU A 1 80 ? 20.851 -10.255 2.217 1.00 89.56 80 LEU A O 1
ATOM 591 N N . SER A 1 81 ? 22.982 -9.649 1.779 1.00 90.38 81 SER A N 1
ATOM 592 C CA . SER A 1 81 ? 23.435 -9.572 3.172 1.00 90.38 81 SER A CA 1
ATOM 593 C C . SER A 1 81 ? 22.637 -8.548 3.973 1.00 90.38 81 SE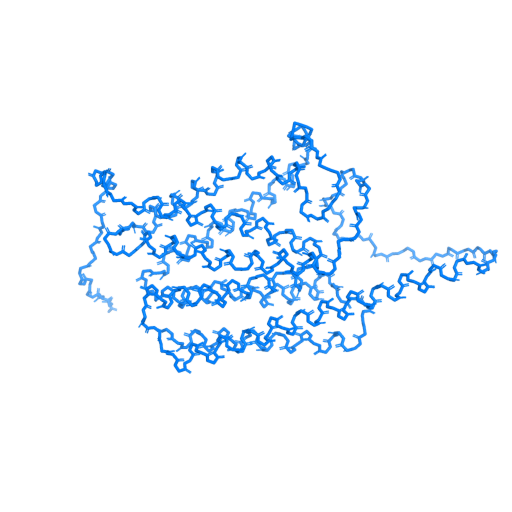R A C 1
ATOM 595 O O . SER A 1 81 ? 22.430 -8.737 5.167 1.00 90.38 81 SER A O 1
ATOM 597 N N . PHE A 1 82 ? 22.141 -7.498 3.313 1.00 89.69 82 PHE A N 1
ATOM 598 C CA . PHE A 1 82 ? 21.299 -6.464 3.917 1.00 89.69 82 PHE A CA 1
ATOM 599 C C . PHE A 1 82 ? 19.817 -6.634 3.559 1.00 89.69 82 PHE A C 1
ATOM 601 O O . PHE A 1 82 ? 18.946 -6.422 4.410 1.00 89.69 82 PHE A O 1
ATOM 608 N N . LEU A 1 83 ? 19.517 -7.101 2.340 1.00 89.75 83 LEU A N 1
ATOM 609 C CA . LEU A 1 83 ? 18.143 -7.309 1.878 1.00 89.75 83 LEU A CA 1
ATOM 610 C C . LEU A 1 83 ? 17.414 -8.380 2.700 1.00 89.75 83 LEU A C 1
ATOM 612 O O . LEU A 1 83 ? 16.288 -8.150 3.141 1.00 89.75 83 LEU A O 1
ATOM 616 N N . VAL A 1 84 ? 18.039 -9.543 2.925 1.00 93.06 84 VAL A N 1
ATOM 617 C CA . VAL A 1 84 ? 17.391 -10.667 3.622 1.00 93.06 84 VAL A CA 1
ATOM 618 C C . VAL A 1 84 ? 17.077 -10.311 5.080 1.00 93.06 84 VAL A C 1
ATOM 620 O O . VAL A 1 84 ? 15.912 -10.450 5.467 1.00 93.06 84 VAL A O 1
ATOM 623 N N . PRO A 1 85 ? 18.020 -9.788 5.892 1.00 94.81 85 PRO A N 1
ATOM 624 C CA . PRO A 1 85 ? 17.695 -9.329 7.240 1.00 94.81 85 PRO A CA 1
ATOM 625 C C . PRO A 1 85 ? 16.633 -8.228 7.252 1.00 94.81 85 PRO A C 1
ATOM 627 O O . PRO A 1 85 ? 15.725 -8.279 8.078 1.00 94.81 85 PRO A O 1
ATOM 630 N N . GLY A 1 86 ? 16.689 -7.273 6.319 1.00 92.50 86 GLY A N 1
ATOM 631 C CA . GLY A 1 86 ? 15.688 -6.211 6.216 1.00 92.50 86 GLY A CA 1
ATOM 632 C C . GLY A 1 86 ? 14.274 -6.743 5.963 1.00 92.50 86 GLY A C 1
ATOM 633 O O . GLY A 1 86 ? 13.329 -6.343 6.645 1.00 92.50 86 GLY A O 1
ATOM 634 N N . VAL A 1 87 ? 14.132 -7.713 5.056 1.00 92.88 87 VAL A N 1
ATOM 635 C CA . VAL A 1 87 ? 12.859 -8.403 4.791 1.00 92.88 87 VAL A CA 1
ATOM 636 C C . VAL A 1 87 ? 12.372 -9.183 6.017 1.00 92.88 87 VAL A C 1
ATOM 638 O O . VAL A 1 87 ? 11.188 -9.116 6.351 1.00 92.88 87 VAL A O 1
ATOM 641 N N . LEU A 1 88 ? 13.260 -9.885 6.726 1.00 95.62 88 LEU A N 1
ATOM 642 C CA . LEU A 1 88 ? 12.895 -10.614 7.947 1.00 95.62 88 LEU A CA 1
ATOM 643 C C . LEU A 1 88 ? 12.408 -9.668 9.052 1.00 95.62 88 LEU A C 1
ATOM 645 O O . LEU A 1 88 ? 11.375 -9.922 9.672 1.00 95.62 88 LEU A O 1
ATOM 649 N N . VAL A 1 89 ? 13.099 -8.544 9.261 1.00 96.00 89 VAL A N 1
ATOM 650 C CA . VAL A 1 89 ? 12.687 -7.521 10.232 1.00 96.00 89 VAL A CA 1
ATOM 651 C C . VAL A 1 89 ? 11.345 -6.898 9.831 1.00 96.00 89 VAL A C 1
ATOM 653 O O . VAL A 1 89 ? 10.486 -6.701 10.693 1.00 96.00 89 VAL A O 1
ATOM 656 N N . ALA A 1 90 ? 11.109 -6.660 8.536 1.00 93.31 90 ALA A N 1
ATOM 657 C CA . ALA A 1 90 ? 9.818 -6.181 8.043 1.00 93.31 90 ALA A CA 1
ATOM 658 C C . ALA A 1 90 ? 8.684 -7.170 8.355 1.00 93.31 90 ALA A C 1
ATOM 660 O O . ALA A 1 90 ? 7.637 -6.762 8.857 1.00 93.31 90 ALA A O 1
ATOM 661 N N . LEU A 1 91 ? 8.896 -8.471 8.124 1.00 95.19 91 LEU A N 1
ATOM 662 C CA . LEU A 1 91 ? 7.927 -9.522 8.458 1.00 95.19 91 LEU A CA 1
ATOM 663 C C . LEU A 1 91 ? 7.636 -9.582 9.964 1.00 95.19 91 LEU A C 1
ATOM 665 O O . LEU A 1 91 ? 6.474 -9.733 10.355 1.00 95.19 91 LEU A O 1
ATOM 669 N N . CYS A 1 92 ? 8.650 -9.392 10.813 1.00 96.12 92 CYS A N 1
ATOM 670 C CA . CYS A 1 92 ? 8.461 -9.246 12.259 1.00 96.12 92 CYS A CA 1
ATOM 671 C C . CYS A 1 92 ? 7.618 -8.006 12.602 1.00 96.12 92 CYS A C 1
ATOM 673 O O . CYS A 1 92 ? 6.695 -8.095 13.417 1.00 96.12 92 CYS A O 1
ATOM 675 N N . GLY A 1 93 ? 7.879 -6.864 11.957 1.00 94.31 93 GLY A N 1
ATOM 676 C CA . GLY A 1 93 ? 7.096 -5.634 12.115 1.00 94.31 93 GLY A CA 1
ATOM 677 C C . GLY A 1 93 ? 5.626 -5.824 11.734 1.00 94.31 93 GLY A C 1
ATOM 678 O O . GLY A 1 93 ? 4.735 -5.519 12.525 1.00 94.31 93 GLY A O 1
ATOM 679 N N . ILE A 1 94 ? 5.367 -6.425 10.571 1.00 93.81 94 ILE A N 1
ATOM 680 C CA . ILE A 1 94 ? 4.019 -6.743 10.072 1.00 93.81 94 ILE A CA 1
ATOM 681 C C . ILE A 1 94 ? 3.292 -7.699 11.023 1.00 93.81 94 ILE A C 1
ATOM 683 O O . ILE A 1 94 ? 2.131 -7.474 11.365 1.00 93.81 94 IL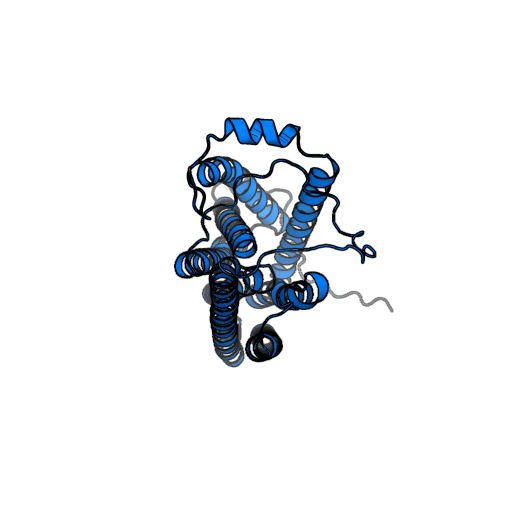E A O 1
ATOM 687 N N . SER A 1 95 ? 3.978 -8.739 11.501 1.00 94.31 95 SER A N 1
ATOM 688 C CA . SER A 1 95 ? 3.416 -9.691 12.469 1.00 94.31 95 SER A CA 1
ATOM 689 C C . SER A 1 95 ? 3.047 -8.997 13.783 1.00 94.31 95 SER A C 1
ATOM 691 O O . SER A 1 95 ? 1.982 -9.246 14.351 1.00 94.31 95 SER A O 1
ATOM 693 N N . THR A 1 96 ? 3.884 -8.057 14.229 1.00 94.56 96 THR A N 1
ATOM 694 C CA . THR A 1 96 ? 3.627 -7.239 15.420 1.00 94.56 96 THR A CA 1
ATOM 695 C C . THR A 1 96 ? 2.429 -6.307 15.216 1.00 94.56 96 THR A C 1
ATOM 697 O O . THR A 1 96 ? 1.621 -6.158 16.129 1.00 94.56 96 THR A O 1
ATOM 700 N N . VAL A 1 97 ? 2.238 -5.744 14.016 1.00 93.19 97 VAL A N 1
ATOM 701 C CA . VAL A 1 97 ? 1.032 -4.960 13.670 1.00 93.19 97 VAL A CA 1
ATOM 702 C C . VAL A 1 97 ? -0.216 -5.841 13.681 1.00 93.19 97 VAL A C 1
ATOM 704 O O . VAL A 1 97 ? -1.258 -5.423 14.182 1.00 93.19 97 VAL A O 1
ATOM 707 N N . GLY A 1 98 ? -0.124 -7.075 13.177 1.00 91.75 98 GLY A N 1
ATOM 708 C CA . GLY A 1 98 ? -1.211 -8.054 13.255 1.00 91.75 98 GLY A CA 1
ATOM 709 C C . GLY A 1 98 ? -1.610 -8.352 14.703 1.00 91.75 98 GLY A C 1
ATOM 710 O O . GLY A 1 98 ? -2.795 -8.321 15.041 1.00 91.75 98 GLY A O 1
ATOM 711 N N . LEU A 1 99 ? -0.624 -8.543 15.586 1.00 93.12 99 LEU A N 1
ATOM 712 C CA . LEU A 1 99 ? -0.847 -8.711 17.025 1.00 93.12 99 LEU A CA 1
ATOM 713 C C . LEU A 1 99 ? -1.447 -7.453 17.672 1.00 93.12 99 LEU A C 1
ATOM 715 O O . LEU A 1 99 ? -2.376 -7.560 18.474 1.00 93.12 99 LEU A O 1
ATOM 719 N N . LEU A 1 100 ? -0.945 -6.268 17.315 1.00 91.94 100 LEU A N 1
ATOM 720 C CA . LEU A 1 100 ? -1.475 -4.980 17.766 1.00 91.94 100 LEU A CA 1
ATOM 721 C C . LEU A 1 100 ? -2.950 -4.833 17.372 1.00 91.94 100 LEU A C 1
ATOM 723 O O . LEU A 1 100 ? -3.781 -4.485 18.211 1.00 91.94 100 LEU A O 1
ATOM 727 N N . SER A 1 101 ? -3.287 -5.172 16.124 1.00 91.12 101 SER A N 1
ATOM 728 C CA . SER A 1 101 ? -4.665 -5.190 15.632 1.00 91.12 101 SER A CA 1
ATOM 729 C C . SER A 1 101 ? -5.537 -6.141 16.435 1.00 91.12 101 SER A C 1
ATOM 731 O O . SER A 1 101 ? -6.659 -5.788 16.786 1.00 91.12 101 SER A O 1
ATOM 733 N N . TYR A 1 102 ? -5.035 -7.344 16.713 1.00 90.44 102 TYR A N 1
ATOM 734 C CA . TYR A 1 102 ? -5.761 -8.358 17.465 1.00 90.44 102 TYR A CA 1
ATOM 735 C C . TYR A 1 102 ? -6.062 -7.911 18.892 1.00 90.44 102 TYR A C 1
ATOM 737 O O . TYR A 1 102 ? -7.216 -7.949 19.317 1.00 90.44 102 TYR A O 1
ATOM 745 N N . ARG A 1 103 ? -5.052 -7.411 19.611 1.00 90.62 103 ARG A N 1
ATOM 746 C CA . ARG A 1 103 ? -5.223 -6.920 20.985 1.00 90.62 103 ARG A CA 1
ATOM 747 C C . ARG A 1 103 ? -6.161 -5.720 21.055 1.00 90.62 103 ARG A C 1
ATOM 749 O O . ARG A 1 103 ? -7.031 -5.686 21.921 1.00 90.62 103 ARG A O 1
ATOM 756 N N . LYS A 1 104 ? -6.035 -4.774 20.117 1.00 89.25 104 LYS A N 1
ATOM 757 C CA . LYS A 1 104 ? -6.942 -3.622 20.028 1.00 89.25 104 LYS A CA 1
ATOM 758 C C . LYS A 1 104 ? -8.389 -4.068 19.806 1.00 89.25 104 LYS A C 1
ATOM 760 O O . LYS A 1 104 ? -9.276 -3.602 20.514 1.00 89.25 104 LYS A O 1
ATOM 765 N N . ASP A 1 105 ? -8.634 -4.970 18.856 1.00 86.81 105 ASP A N 1
ATOM 766 C CA . ASP A 1 105 ? -9.992 -5.439 18.546 1.00 86.81 105 ASP A CA 1
ATOM 767 C C . ASP A 1 105 ? -10.611 -6.205 19.730 1.00 86.81 105 ASP A C 1
ATOM 769 O O . ASP A 1 105 ? -11.771 -5.970 20.069 1.00 86.81 105 ASP A O 1
ATOM 773 N N . GLN A 1 106 ? -9.822 -7.023 20.440 1.00 87.69 106 GLN A N 1
ATOM 774 C CA . GLN A 1 106 ? -10.262 -7.706 21.664 1.00 87.69 106 GLN A CA 1
ATOM 775 C C . GLN A 1 106 ? -10.630 -6.741 22.797 1.00 87.69 106 GLN A C 1
ATOM 777 O O . GLN A 1 106 ? -11.654 -6.931 23.453 1.00 87.69 106 GLN A O 1
ATOM 782 N N . GLU A 1 107 ? -9.826 -5.705 23.046 1.00 87.94 107 GLU A N 1
ATOM 783 C CA . GLU A 1 107 ? -10.123 -4.717 24.092 1.00 87.94 107 GLU A CA 1
ATOM 784 C C . GLU A 1 107 ? -11.379 -3.907 23.775 1.00 87.94 107 GLU A C 1
ATOM 786 O O . GLU A 1 107 ? -12.201 -3.658 24.661 1.00 87.94 107 GLU A O 1
ATOM 791 N N . VAL A 1 108 ? -11.555 -3.539 22.505 1.00 84.88 108 VAL A N 1
ATOM 792 C CA . VAL A 1 108 ? -12.764 -2.862 22.028 1.00 84.88 108 VAL A CA 1
ATOM 793 C C . VAL A 1 108 ? -13.986 -3.776 22.158 1.00 84.88 108 VAL A C 1
ATOM 795 O O . VAL A 1 108 ? -15.054 -3.307 22.552 1.00 84.88 108 VAL A O 1
ATOM 798 N N . PHE A 1 109 ? -13.847 -5.073 21.869 1.00 83.38 109 PHE A N 1
ATOM 799 C CA . PHE A 1 109 ? -14.923 -6.051 22.041 1.00 83.38 109 PHE A CA 1
ATOM 800 C C . PHE A 1 109 ? -15.299 -6.240 23.514 1.00 83.38 109 PHE A C 1
ATOM 802 O O . PHE A 1 109 ? -16.476 -6.162 23.860 1.00 83.38 109 PHE A O 1
ATOM 809 N N . ARG A 1 110 ? -14.307 -6.412 24.398 1.00 83.94 110 ARG A N 1
ATOM 810 C CA . ARG A 1 110 ? -14.533 -6.593 25.840 1.00 83.94 110 ARG A CA 1
ATOM 811 C C . ARG A 1 110 ? -15.295 -5.417 26.450 1.00 83.94 110 ARG A C 1
ATOM 813 O O . ARG A 1 110 ? -16.167 -5.630 27.281 1.00 83.94 110 ARG A O 1
ATOM 820 N N . ARG A 1 111 ? -14.986 -4.192 26.012 1.00 81.50 111 ARG A N 1
ATOM 821 C CA . ARG A 1 111 ? -15.664 -2.967 26.468 1.00 81.50 111 ARG A CA 1
ATOM 822 C C . ARG A 1 111 ? -17.100 -2.857 25.991 1.00 81.50 111 ARG A C 1
ATOM 824 O O . ARG A 1 111 ? -17.952 -2.455 26.767 1.00 81.50 111 ARG A O 1
ATOM 831 N N . ALA A 1 112 ? -17.356 -3.222 24.737 1.00 81.25 112 ALA A N 1
ATOM 832 C CA . ALA A 1 112 ? -18.712 -3.233 24.200 1.00 81.25 112 ALA A CA 1
ATOM 833 C C . ALA A 1 112 ? -19.599 -4.269 24.918 1.00 81.25 112 ALA A C 1
ATOM 835 O O . ALA A 1 112 ? -20.781 -4.020 25.129 1.00 81.25 112 ALA A O 1
ATOM 836 N N . GLY A 1 113 ? -19.020 -5.408 25.321 1.00 74.06 113 GLY A N 1
ATOM 837 C CA . GLY A 1 113 ? -19.713 -6.425 26.114 1.00 74.06 113 GLY A CA 1
ATOM 838 C C . GLY A 1 113 ? -20.014 -5.982 27.549 1.00 74.06 113 GLY A C 1
ATOM 839 O O . GLY A 1 113 ? -21.117 -6.226 28.027 1.00 74.06 113 GLY A O 1
ATOM 840 N N . SER A 1 114 ? -19.081 -5.291 28.218 1.00 70.94 114 SER A N 1
ATOM 841 C CA . SER A 1 114 ? -19.311 -4.780 29.579 1.00 70.94 114 SER A CA 1
ATOM 842 C C . SER A 1 114 ? -20.347 -3.652 29.627 1.00 70.94 114 SER A C 1
ATOM 844 O O . SER A 1 114 ? -21.137 -3.600 30.559 1.00 70.94 114 SER A O 1
ATOM 846 N N . SER A 1 115 ? -20.405 -2.787 28.607 1.00 60.69 115 SER A N 1
ATOM 847 C CA . SER A 1 115 ? -21.429 -1.734 28.541 1.00 60.69 115 SER A CA 1
ATOM 848 C C . SER A 1 115 ? -22.843 -2.285 28.328 1.00 60.69 115 SER A C 1
ATOM 850 O O . SER A 1 115 ? -23.791 -1.710 28.839 1.00 60.69 115 SER A O 1
ATOM 852 N N . SER A 1 116 ? -22.998 -3.417 27.625 1.00 55.62 116 SER A N 1
ATOM 853 C CA . SER A 1 116 ? -24.316 -4.045 27.428 1.00 55.62 116 SER A CA 1
ATOM 854 C C . SER A 1 116 ? -24.847 -4.794 28.656 1.00 55.62 116 SER A C 1
ATOM 856 O O . SER A 1 116 ? -26.041 -5.064 28.727 1.00 55.62 116 SER A O 1
ATOM 858 N N . SER A 1 117 ? -23.981 -5.154 29.609 1.00 45.12 117 SER A N 1
ATOM 859 C CA . SER A 1 117 ? -24.386 -5.785 30.873 1.00 45.12 117 SER A CA 1
ATOM 860 C C . SER A 1 117 ? -24.748 -4.776 31.966 1.00 45.12 117 SER A C 1
ATOM 862 O O . SER A 1 117 ? -25.536 -5.120 32.839 1.00 45.12 117 SER A O 1
ATOM 864 N N . ASP A 1 118 ? -24.233 -3.544 31.894 1.00 40.47 118 ASP A N 1
ATOM 865 C CA . ASP A 1 118 ? -24.495 -2.498 32.895 1.00 40.47 118 ASP A CA 1
ATOM 866 C C . ASP A 1 118 ? -25.771 -1.678 32.606 1.00 40.47 118 ASP A C 1
ATOM 868 O O . ASP A 1 118 ? -26.318 -1.067 33.514 1.00 40.47 118 ASP A O 1
ATOM 872 N N . GLU A 1 119 ? -26.328 -1.704 31.386 1.00 42.47 119 GLU A N 1
ATOM 873 C CA . GLU A 1 119 ? -27.597 -1.009 31.062 1.00 42.47 119 GLU A CA 1
ATOM 874 C C . GLU A 1 119 ? -28.858 -1.695 31.637 1.00 42.47 119 GLU A C 1
ATOM 876 O O . GLU A 1 119 ? -29.973 -1.214 31.436 1.00 42.47 119 GLU A O 1
ATOM 881 N N . SER A 1 120 ? -28.710 -2.814 32.358 1.00 33.06 120 SER A N 1
ATOM 882 C CA . SER A 1 120 ? -29.833 -3.524 33.002 1.00 33.06 120 SER A CA 1
ATOM 883 C C . SER A 1 120 ? -30.077 -3.117 34.461 1.00 33.06 120 SER A C 1
ATOM 885 O O . SER A 1 120 ? -31.072 -3.550 35.041 1.00 33.06 120 SER A O 1
ATOM 887 N N . GLU A 1 121 ? -29.222 -2.285 35.061 1.00 36.12 121 GLU A N 1
ATOM 888 C CA . GLU A 1 121 ? -29.405 -1.785 36.426 1.00 36.12 121 GLU A CA 1
ATOM 889 C C . GLU A 1 121 ? -29.120 -0.277 36.511 1.00 36.12 121 GLU A C 1
ATOM 891 O O . GLU A 1 121 ? -28.039 0.191 36.174 1.00 36.12 121 GLU A O 1
ATOM 896 N N . VAL A 1 122 ? -30.098 0.437 37.079 1.00 30.28 122 VAL A N 1
ATOM 897 C CA . VAL A 1 122 ? -30.066 1.794 37.661 1.00 30.28 122 VAL A CA 1
ATOM 898 C C . VAL A 1 122 ? -30.862 2.876 36.909 1.00 30.28 122 VAL A C 1
ATOM 900 O O . VAL A 1 122 ? -30.465 3.459 35.904 1.00 30.28 122 VAL A O 1
ATOM 903 N N . ASP A 1 123 ? -32.013 3.128 37.530 1.00 26.56 123 ASP A N 1
ATOM 904 C CA . ASP A 1 123 ? -32.996 4.199 37.406 1.00 26.56 123 ASP A CA 1
ATOM 905 C C . ASP A 1 123 ? -32.479 5.563 37.931 1.00 26.56 123 ASP A C 1
ATOM 907 O O . ASP A 1 123 ? -31.720 5.617 38.897 1.00 26.56 123 ASP A O 1
ATOM 911 N N . GLY A 1 124 ? -32.975 6.654 37.331 1.00 26.81 124 GLY A N 1
ATOM 912 C CA . GLY A 1 124 ? -33.290 7.918 38.013 1.00 26.81 124 GLY A CA 1
ATOM 913 C C . GLY A 1 124 ? -32.204 8.978 38.309 1.00 26.81 124 GLY A C 1
ATOM 914 O O . GLY A 1 124 ? -31.532 8.924 39.333 1.00 26.81 124 GLY A O 1
ATOM 915 N N . THR A 1 125 ? -32.313 10.115 37.595 1.00 22.69 125 THR A N 1
ATOM 916 C CA . THR A 1 125 ? -32.170 11.525 38.081 1.00 22.69 125 THR A CA 1
ATOM 917 C C . THR A 1 125 ? -30.874 12.340 37.795 1.00 22.69 125 THR A C 1
ATOM 919 O O . THR A 1 125 ? -29.956 12.376 38.599 1.00 22.69 125 THR A O 1
ATOM 922 N N . VAL A 1 126 ? -30.918 13.101 36.681 1.00 24.80 126 VAL A N 1
ATOM 923 C CA . VAL A 1 126 ? -30.665 14.565 36.472 1.00 24.80 126 VAL A CA 1
ATOM 924 C C . VAL A 1 126 ? -29.270 15.238 36.666 1.00 24.80 126 VAL A C 1
ATOM 926 O O . VAL A 1 126 ? -28.626 15.123 37.702 1.00 24.80 126 VAL A O 1
ATOM 929 N N . SER A 1 127 ? -28.973 16.100 35.662 1.00 22.55 127 SER A N 1
ATOM 930 C CA . SER A 1 127 ? -28.052 17.270 35.529 1.00 22.55 127 SER A CA 1
ATOM 931 C C . SER A 1 127 ? -26.696 17.025 34.833 1.00 22.55 127 SER A C 1
ATOM 933 O O . SER A 1 127 ? -25.856 16.309 35.362 1.00 22.55 127 SER A O 1
ATOM 935 N N . GLN A 1 128 ? -26.455 17.470 33.577 1.00 22.41 128 GLN A N 1
ATOM 936 C CA . GLN A 1 128 ? -26.117 18.855 33.122 1.00 22.41 128 GLN A CA 1
ATOM 937 C C . GLN A 1 128 ? -25.067 19.508 34.047 1.00 22.41 128 GLN A C 1
ATOM 939 O O . GLN A 1 128 ? -25.332 19.643 35.229 1.00 22.41 128 GLN A O 1
ATOM 944 N N . GLU A 1 129 ? -23.850 19.909 33.668 1.00 21.95 129 GLU A N 1
ATOM 945 C CA . GLU A 1 129 ? -23.251 20.444 32.438 1.00 21.95 129 GLU A CA 1
ATOM 946 C C . GLU A 1 129 ? -21.738 20.137 32.441 1.00 21.95 129 GLU A C 1
ATOM 948 O O . GLU A 1 129 ? -21.096 20.275 33.477 1.00 21.95 129 GLU A O 1
ATOM 953 N N . THR A 1 130 ? -21.124 19.855 31.286 1.00 21.31 130 THR A N 1
ATOM 954 C CA . THR A 1 130 ? -19.850 20.500 30.898 1.00 21.31 130 THR A CA 1
ATOM 955 C C . THR A 1 130 ? -19.721 20.435 29.375 1.00 21.31 130 THR A C 1
ATOM 957 O O . THR A 1 130 ? -19.119 19.528 28.804 1.00 21.31 130 THR A O 1
ATOM 960 N N . ALA A 1 131 ? -20.350 21.395 28.701 1.00 22.58 131 ALA A N 1
ATOM 961 C CA . ALA A 1 131 ? -20.048 21.722 27.318 1.00 22.58 131 ALA A CA 1
ATOM 962 C C . ALA A 1 131 ? -18.874 22.709 27.309 1.00 22.58 131 ALA A C 1
ATOM 964 O O . ALA A 1 131 ? -19.010 23.806 27.836 1.00 22.58 131 ALA A O 1
ATOM 965 N N . ALA A 1 132 ? -17.735 22.317 26.734 1.00 22.48 132 ALA A N 1
ATOM 966 C CA . ALA A 1 132 ? -16.781 23.220 26.081 1.00 22.48 132 ALA A CA 1
ATOM 967 C C . ALA A 1 132 ? -15.635 22.411 25.455 1.00 22.48 132 ALA A C 1
ATOM 969 O O . ALA A 1 132 ? -15.090 21.506 26.082 1.00 22.48 132 ALA A O 1
ATOM 970 N N . SER A 1 133 ? -15.236 22.805 24.244 1.00 23.77 133 SER A N 1
ATOM 971 C CA . SER A 1 133 ? -14.178 22.241 23.380 1.00 23.77 133 SER A CA 1
ATOM 972 C C . SER A 1 133 ? -14.533 20.980 22.580 1.00 23.77 133 SER A C 1
ATOM 974 O O . SER A 1 133 ? -13.729 20.072 22.391 1.00 23.77 133 SER A O 1
ATOM 976 N N . ALA A 1 134 ? -15.747 20.983 22.031 1.00 29.98 134 ALA A N 1
ATOM 977 C CA . ALA A 1 134 ? -16.123 20.212 20.854 1.00 29.98 134 ALA A CA 1
ATOM 978 C C . ALA A 1 134 ? -16.289 21.190 19.684 1.00 29.98 134 ALA A C 1
ATOM 980 O O . ALA A 1 134 ? -17.399 21.619 19.420 1.00 29.98 134 ALA A O 1
ATOM 981 N N . GLU A 1 135 ? -15.189 21.604 19.055 1.00 27.25 135 GLU A N 1
ATOM 982 C CA . GLU A 1 135 ? -15.199 22.409 17.824 1.00 27.25 135 GLU A CA 1
ATOM 983 C C . GLU A 1 135 ? -13.763 22.529 17.288 1.00 27.25 135 GLU A C 1
ATOM 985 O O . GLU A 1 135 ? -13.029 23.437 17.642 1.00 27.25 135 GLU A O 1
ATOM 990 N N . GLU A 1 136 ? -13.326 21.529 16.519 1.00 26.73 136 GLU A N 1
ATOM 991 C CA . GLU A 1 136 ? -12.468 21.675 15.329 1.00 26.73 136 GLU A CA 1
ATOM 992 C C . GLU A 1 136 ? -12.103 20.273 14.833 1.00 26.73 136 GLU A C 1
ATOM 994 O O . GLU A 1 136 ? -11.393 19.531 15.510 1.00 26.73 136 GLU A O 1
ATOM 999 N N . SER A 1 137 ? -12.609 19.928 13.644 1.00 26.39 137 SER A N 1
ATOM 1000 C CA . SER A 1 137 ? -12.472 18.672 12.864 1.00 26.39 137 SER A CA 1
ATOM 1001 C C . SER A 1 137 ? -13.803 17.963 12.577 1.00 26.39 137 SER A C 1
ATOM 1003 O O . SER A 1 137 ? -13.811 16.850 12.058 1.00 26.39 137 SER A O 1
ATOM 1005 N N . ALA A 1 138 ? -14.932 18.624 12.838 1.00 27.06 138 ALA A N 1
ATOM 1006 C CA . ALA A 1 138 ? -16.215 18.313 12.220 1.00 27.06 138 ALA A CA 1
ATOM 1007 C C . ALA A 1 138 ? -16.500 19.329 11.104 1.00 27.06 138 ALA A C 1
ATOM 1009 O O . ALA A 1 138 ? -17.312 20.227 11.266 1.00 27.06 138 ALA A O 1
ATOM 1010 N N . GLU A 1 139 ? -15.823 19.205 9.961 1.00 25.75 139 GLU A N 1
ATOM 1011 C CA . GLU A 1 139 ? -16.346 19.793 8.722 1.00 25.75 139 GLU A CA 1
ATOM 1012 C C . GLU A 1 139 ? -15.866 19.006 7.495 1.00 25.75 139 GLU A C 1
ATOM 1014 O O . GLU A 1 139 ? -14.966 19.415 6.764 1.00 25.75 139 GLU A O 1
ATOM 1019 N N . SER A 1 140 ? -16.439 17.812 7.302 1.00 23.48 140 SER A N 1
ATOM 1020 C CA . SER A 1 140 ? -16.926 17.319 5.995 1.00 23.48 140 SER A CA 1
ATOM 1021 C C . SER A 1 140 ? -17.276 15.824 6.019 1.00 23.48 140 SER A C 1
ATOM 1023 O O . SER A 1 140 ? -16.654 15.014 5.339 1.00 23.48 140 SER A O 1
ATOM 1025 N N . ALA A 1 141 ? -18.321 15.454 6.759 1.00 28.31 141 ALA A N 1
ATOM 1026 C CA . ALA A 1 141 ? -19.133 14.274 6.452 1.00 28.31 141 ALA A CA 1
ATOM 1027 C C . ALA A 1 141 ? -20.476 14.361 7.187 1.00 28.31 141 ALA A C 1
ATOM 1029 O O . ALA A 1 141 ? -20.790 13.510 8.009 1.00 28.31 141 ALA A O 1
ATOM 1030 N N . ASP A 1 142 ? -21.263 15.395 6.886 1.00 27.97 142 ASP A N 1
ATOM 1031 C CA . ASP A 1 142 ? -22.703 15.327 7.121 1.00 27.97 142 ASP A CA 1
ATOM 1032 C C . ASP A 1 142 ? -23.371 15.059 5.768 1.00 27.97 142 ASP A C 1
ATOM 1034 O O . ASP A 1 142 ? -23.655 15.960 4.979 1.00 27.97 142 ASP A O 1
ATOM 1038 N N . CYS A 1 143 ? -23.448 13.774 5.422 1.00 26.20 143 CYS A N 1
ATOM 1039 C CA . CYS A 1 143 ? -24.214 13.237 4.301 1.00 26.20 143 CYS A CA 1
ATOM 1040 C C . CYS A 1 143 ? -24.557 11.780 4.623 1.00 26.20 143 CYS A C 1
ATOM 1042 O O . CYS A 1 143 ? -23.741 10.887 4.416 1.00 26.20 143 CYS A O 1
ATOM 1044 N N . ALA A 1 144 ? -25.791 11.594 5.092 1.00 27.81 144 ALA A N 1
ATOM 1045 C CA . ALA A 1 144 ? -26.501 10.336 5.290 1.00 27.81 144 ALA A CA 1
ATOM 1046 C C . ALA A 1 144 ? -25.810 9.324 6.218 1.00 27.81 144 ALA A C 1
ATOM 1048 O O . ALA A 1 144 ? -24.895 8.597 5.836 1.00 27.81 144 ALA A O 1
ATOM 1049 N N . GLU A 1 145 ? -26.361 9.214 7.424 1.00 28.31 145 GLU A N 1
ATOM 1050 C CA . GLU A 1 145 ? -26.172 8.094 8.337 1.00 28.31 145 GLU A CA 1
ATOM 1051 C C . GLU A 1 145 ? -26.638 6.789 7.665 1.00 28.31 145 GLU A C 1
ATOM 1053 O O . GLU A 1 145 ? -27.774 6.333 7.792 1.00 28.31 145 GLU A O 1
ATOM 1058 N N . ALA A 1 146 ? -25.753 6.207 6.857 1.00 30.83 146 ALA A N 1
ATOM 1059 C CA . ALA A 1 146 ? -25.884 4.848 6.376 1.00 30.83 146 ALA A CA 1
ATOM 1060 C C . ALA A 1 146 ? -25.709 3.926 7.584 1.00 30.83 146 ALA A C 1
ATOM 1062 O O . ALA A 1 146 ? -24.689 3.991 8.273 1.00 30.83 146 ALA A O 1
ATOM 1063 N N . ALA A 1 147 ? -26.713 3.084 7.836 1.00 31.08 147 ALA A N 1
ATOM 1064 C CA . ALA A 1 147 ? -26.702 2.078 8.890 1.00 31.08 147 ALA A CA 1
ATOM 1065 C C . ALA A 1 147 ? -25.319 1.417 8.994 1.00 31.08 147 ALA A C 1
ATOM 1067 O O . ALA A 1 147 ? -24.821 0.848 8.019 1.00 31.08 147 ALA A O 1
ATOM 1068 N N . LYS A 1 148 ? -24.690 1.536 10.171 1.00 34.25 148 LYS A N 1
ATOM 1069 C CA . LYS A 1 148 ? -23.337 1.041 10.443 1.00 34.25 148 LYS A CA 1
ATOM 1070 C C . LYS A 1 148 ? -23.245 -0.424 9.987 1.00 34.25 148 LYS A C 1
ATOM 1072 O O . LYS A 1 148 ? -23.945 -1.262 10.561 1.00 34.25 148 LYS A O 1
ATOM 1077 N N . PRO A 1 149 ? -22.444 -0.753 8.954 1.00 44.06 149 PRO A N 1
ATOM 1078 C CA . PRO A 1 149 ? -22.416 -2.106 8.420 1.00 44.06 149 PRO A CA 1
ATOM 1079 C C . PRO A 1 149 ? -21.962 -3.093 9.507 1.00 44.06 149 PRO A C 1
ATOM 1081 O O . PRO A 1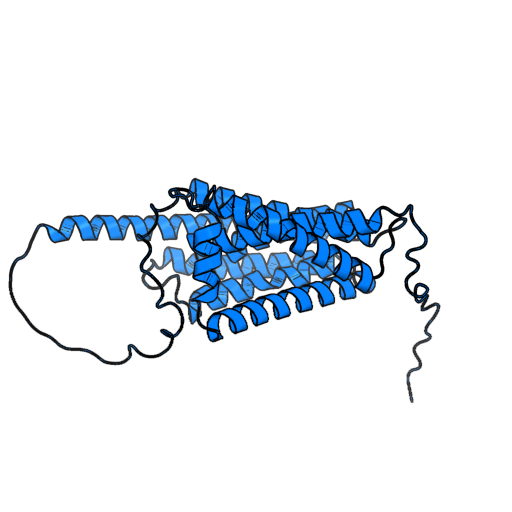 149 ? -21.197 -2.713 10.404 1.00 44.06 149 PRO A O 1
ATOM 1084 N N . PRO A 1 150 ? -22.423 -4.358 9.459 1.00 53.19 150 PRO A N 1
ATOM 1085 C CA . PRO A 1 150 ? -22.034 -5.368 10.436 1.00 53.19 150 PRO A CA 1
ATOM 1086 C C . PRO A 1 150 ? -20.506 -5.453 10.509 1.00 53.19 150 PRO A C 1
ATOM 1088 O O . PRO A 1 150 ? -19.835 -5.536 9.479 1.00 53.19 150 PRO A O 1
ATOM 1091 N N . ARG A 1 151 ? -19.949 -5.407 11.730 1.00 61.72 151 ARG A N 1
ATOM 1092 C CA . ARG A 1 151 ? -18.494 -5.428 11.955 1.00 61.72 151 ARG A CA 1
ATOM 1093 C C . ARG A 1 151 ? -17.868 -6.611 11.208 1.00 61.72 151 ARG A C 1
ATOM 1095 O O . ARG A 1 151 ? -18.170 -7.766 11.500 1.00 61.72 151 ARG A O 1
ATOM 1102 N N . ALA A 1 152 ? -16.976 -6.319 10.261 1.00 69.25 152 ALA A N 1
ATOM 1103 C CA . ALA A 1 152 ? -16.190 -7.331 9.568 1.00 69.25 152 ALA A CA 1
ATOM 1104 C C . ALA A 1 152 ? -15.387 -8.170 10.576 1.00 69.25 152 ALA A C 1
ATOM 1106 O O . ALA A 1 152 ? -14.775 -7.620 11.496 1.00 69.25 152 ALA A O 1
ATOM 1107 N N . SER A 1 153 ? -15.363 -9.493 10.393 1.00 84.44 153 SER A N 1
ATOM 1108 C CA . SER A 1 153 ? -14.551 -10.378 11.233 1.00 84.44 153 SER A CA 1
ATOM 1109 C C . SER A 1 153 ? -13.064 -10.041 11.097 1.00 84.44 153 SER A C 1
ATOM 1111 O O . SER A 1 153 ? -12.611 -9.606 10.036 1.00 84.44 153 SER A O 1
ATOM 1113 N N . MET A 1 154 ? -12.277 -10.276 12.150 1.00 85.88 154 MET A N 1
ATOM 1114 C CA . MET A 1 154 ? -10.828 -10.025 12.125 1.00 85.88 154 MET A CA 1
ATOM 1115 C C . MET A 1 154 ? -10.116 -10.754 10.985 1.00 85.88 154 MET A C 1
ATOM 1117 O O . MET A 1 154 ? -9.232 -10.186 10.348 1.00 85.88 154 MET A O 1
ATOM 1121 N N . LEU A 1 155 ? -10.566 -11.970 10.663 1.00 87.00 155 LEU A N 1
ATOM 1122 C CA . LEU A 1 155 ? -10.080 -12.711 9.504 1.00 87.00 155 LEU A CA 1
ATOM 1123 C C . LEU A 1 155 ? -10.310 -11.935 8.201 1.00 87.00 155 LEU A C 1
ATOM 1125 O O . LEU A 1 155 ? -9.388 -11.809 7.402 1.00 87.00 155 LEU A O 1
ATOM 1129 N N . ARG A 1 156 ? -11.507 -11.367 7.998 1.00 87.75 156 ARG A N 1
ATOM 1130 C CA . ARG A 1 156 ? -11.812 -10.567 6.803 1.00 87.75 156 ARG A CA 1
ATOM 1131 C C . ARG A 1 156 ? -10.900 -9.345 6.708 1.00 87.75 156 ARG A C 1
ATOM 1133 O O . ARG A 1 156 ? -10.344 -9.101 5.642 1.00 87.75 156 ARG A O 1
ATOM 1140 N N . LYS A 1 157 ? -10.706 -8.617 7.815 1.00 89.56 157 LYS A N 1
ATOM 1141 C CA . LYS A 1 157 ? -9.822 -7.438 7.858 1.00 89.56 157 LYS A CA 1
ATOM 1142 C C . LYS A 1 157 ? -8.392 -7.798 7.437 1.00 89.56 157 LYS A C 1
ATOM 1144 O O . LYS A 1 157 ? -7.830 -7.157 6.553 1.00 89.56 157 LYS A O 1
ATOM 1149 N N . LEU A 1 158 ? -7.838 -8.865 8.020 1.00 90.88 158 LEU A N 1
ATOM 1150 C CA . LEU A 1 158 ? -6.487 -9.338 7.706 1.00 90.88 158 LEU A CA 1
ATOM 1151 C C . LEU A 1 158 ? -6.365 -9.825 6.260 1.00 90.88 158 LEU A C 1
ATOM 1153 O O . LEU A 1 158 ? -5.414 -9.447 5.586 1.00 90.88 158 LEU A O 1
ATOM 1157 N N . VAL A 1 159 ? -7.327 -10.605 5.754 1.00 92.31 159 VAL A N 1
ATOM 1158 C CA . VAL A 1 159 ? -7.313 -11.098 4.365 1.00 92.31 159 VAL A CA 1
ATOM 1159 C C . VAL A 1 159 ? -7.304 -9.942 3.367 1.00 92.31 159 VAL A C 1
ATOM 1161 O O . VAL A 1 159 ? -6.534 -9.978 2.407 1.00 92.31 159 VAL A O 1
ATOM 1164 N N . VAL A 1 160 ? -8.104 -8.899 3.601 1.00 91.81 160 VAL A N 1
ATOM 1165 C CA . VAL A 1 160 ? -8.150 -7.715 2.729 1.00 91.81 160 VAL A CA 1
ATOM 1166 C C . VAL A 1 160 ? -6.809 -6.985 2.720 1.00 91.81 160 VAL A C 1
ATOM 1168 O O . VAL A 1 160 ? -6.275 -6.721 1.645 1.00 91.81 160 VAL A O 1
ATOM 1171 N N . CYS A 1 161 ? -6.227 -6.719 3.891 1.00 92.00 161 CYS A N 1
ATOM 1172 C CA . CYS A 1 161 ? -4.942 -6.024 3.984 1.00 92.00 161 CYS A CA 1
ATOM 1173 C C . CYS A 1 161 ? -3.772 -6.860 3.445 1.00 92.00 161 CYS A C 1
ATOM 1175 O O . CYS A 1 161 ? -2.888 -6.312 2.790 1.00 92.00 161 CYS A O 1
ATOM 1177 N N . ILE A 1 162 ? -3.766 -8.179 3.676 1.00 94.12 162 ILE A N 1
ATOM 1178 C CA . ILE A 1 162 ? -2.744 -9.081 3.128 1.00 94.12 162 ILE A CA 1
ATOM 1179 C C . ILE A 1 162 ? -2.842 -9.106 1.605 1.00 94.12 162 ILE A C 1
ATOM 1181 O O . ILE A 1 162 ? -1.844 -8.884 0.928 1.00 94.12 162 ILE A O 1
ATOM 1185 N N . THR A 1 163 ? -4.043 -9.304 1.058 1.00 94.56 163 THR A N 1
ATOM 1186 C CA . THR A 1 163 ? -4.255 -9.330 -0.397 1.00 94.56 163 THR A CA 1
ATOM 1187 C C . THR A 1 163 ? -3.870 -7.994 -1.031 1.00 94.56 163 THR A C 1
ATOM 1189 O O . THR A 1 163 ? -3.161 -7.978 -2.035 1.00 94.56 163 THR A O 1
ATOM 1192 N N . GLY A 1 164 ? -4.269 -6.872 -0.420 1.00 92.50 164 GLY A N 1
ATOM 1193 C CA . GLY A 1 164 ? -3.882 -5.532 -0.865 1.00 92.50 164 GLY A CA 1
ATOM 1194 C C . GLY A 1 164 ? -2.369 -5.326 -0.856 1.00 92.50 164 GLY A C 1
ATOM 1195 O O . GLY A 1 164 ? -1.814 -4.848 -1.842 1.00 92.50 164 GLY A O 1
ATOM 1196 N N . GLY A 1 165 ? -1.689 -5.756 0.209 1.00 92.31 165 GLY A N 1
ATOM 1197 C CA . GLY A 1 165 ? -0.239 -5.639 0.332 1.00 92.31 165 GLY A CA 1
ATOM 1198 C C . GLY A 1 165 ? 0.516 -6.480 -0.691 1.00 92.31 165 GLY A C 1
ATOM 1199 O O . GLY A 1 165 ? 1.403 -5.967 -1.368 1.00 92.31 165 GLY A O 1
ATOM 1200 N N . LEU A 1 166 ? 0.124 -7.743 -0.879 1.00 94.88 166 LEU A N 1
ATOM 1201 C CA . LEU A 1 166 ? 0.721 -8.610 -1.899 1.00 94.88 166 LEU A CA 1
ATOM 1202 C C . LEU A 1 166 ? 0.555 -8.006 -3.302 1.00 94.88 166 LEU A C 1
ATOM 1204 O O . LEU A 1 166 ? 1.520 -7.930 -4.060 1.00 94.88 166 LEU A O 1
ATOM 1208 N N . LEU A 1 167 ? -0.651 -7.534 -3.641 1.00 94.94 167 LEU A N 1
ATOM 1209 C CA . LEU A 1 167 ? -0.915 -6.891 -4.931 1.00 94.94 167 LEU A CA 1
ATOM 1210 C C . LEU A 1 167 ? -0.110 -5.600 -5.109 1.00 94.94 167 LEU A C 1
ATOM 1212 O O . LEU A 1 167 ? 0.377 -5.341 -6.209 1.00 94.94 167 LEU A O 1
ATOM 1216 N N . LEU A 1 168 ? 0.087 -4.822 -4.039 1.00 92.06 168 LEU A N 1
ATOM 1217 C CA . LEU A 1 168 ? 0.901 -3.610 -4.091 1.00 92.06 168 LEU A CA 1
ATOM 1218 C C . LEU A 1 168 ? 2.339 -3.937 -4.515 1.00 92.06 168 LEU A C 1
ATOM 1220 O O . LEU A 1 168 ? 2.855 -3.297 -5.429 1.00 92.06 168 LEU A O 1
ATOM 1224 N N . GLY A 1 169 ? 2.950 -4.979 -3.945 1.00 90.19 169 GLY A N 1
ATOM 1225 C CA . GLY A 1 169 ? 4.276 -5.430 -4.372 1.00 90.19 169 GLY A CA 1
ATOM 1226 C C . GLY A 1 169 ? 4.294 -6.063 -5.761 1.00 90.19 169 GLY A C 1
ATOM 1227 O O . GLY A 1 169 ? 5.210 -5.801 -6.537 1.00 90.19 169 GLY A O 1
ATOM 1228 N N . PHE A 1 170 ? 3.267 -6.832 -6.133 1.00 92.69 170 PHE A N 1
ATOM 1229 C CA . PHE A 1 170 ? 3.162 -7.394 -7.486 1.00 92.69 170 PHE A CA 1
ATOM 1230 C C . PHE A 1 170 ? 3.009 -6.333 -8.574 1.00 92.69 170 PHE A C 1
ATOM 1232 O O . PHE A 1 170 ? 3.432 -6.567 -9.707 1.00 92.69 170 PHE A O 1
ATOM 1239 N N . SER A 1 171 ? 2.465 -5.157 -8.252 1.00 91.44 171 SER A N 1
ATOM 1240 C CA . SER A 1 171 ? 2.381 -4.050 -9.209 1.00 91.44 171 SER A CA 1
ATOM 1241 C C . SER A 1 171 ? 3.759 -3.615 -9.738 1.00 91.44 171 SER A C 1
ATOM 1243 O O . SER A 1 171 ? 3.864 -3.210 -10.901 1.00 91.44 171 SER A O 1
ATOM 1245 N N . ASN A 1 172 ? 4.833 -3.824 -8.958 1.00 88.69 172 ASN A N 1
ATOM 1246 C CA . ASN A 1 172 ? 6.209 -3.591 -9.407 1.00 88.69 172 ASN A CA 1
ATOM 1247 C C . ASN A 1 172 ? 6.607 -4.475 -10.587 1.00 88.69 172 ASN A C 1
ATOM 1249 O O . ASN A 1 172 ? 7.477 -4.070 -11.352 1.00 88.69 172 ASN A O 1
ATOM 1253 N N . ILE A 1 173 ? 5.968 -5.638 -10.792 1.00 90.62 173 ILE A N 1
ATOM 1254 C CA . ILE A 1 173 ? 6.261 -6.471 -11.963 1.00 90.62 173 ILE A CA 1
ATOM 1255 C C . ILE A 1 173 ? 6.026 -5.666 -13.240 1.00 90.62 173 ILE A C 1
ATOM 1257 O O . ILE A 1 173 ? 6.890 -5.642 -14.117 1.00 90.62 173 ILE A O 1
ATOM 1261 N N . GLY A 1 174 ? 4.872 -4.994 -13.313 1.00 88.00 174 GLY A N 1
ATOM 1262 C CA . GLY A 1 174 ? 4.496 -4.156 -14.445 1.00 88.00 174 GLY A CA 1
ATOM 1263 C C . GLY A 1 174 ? 5.439 -2.973 -14.612 1.00 88.00 174 GLY A C 1
ATOM 1264 O O . GLY A 1 174 ? 5.935 -2.756 -15.711 1.00 88.00 174 GLY A O 1
ATOM 1265 N N . VAL A 1 175 ? 5.755 -2.271 -13.519 1.00 86.00 175 VAL A N 1
ATOM 1266 C CA . VAL A 1 175 ? 6.675 -1.120 -13.539 1.00 86.00 175 VAL A CA 1
ATOM 1267 C C . VAL A 1 175 ? 8.067 -1.532 -14.017 1.00 86.00 175 VAL A C 1
ATOM 1269 O O . VAL A 1 175 ? 8.559 -0.962 -14.984 1.00 86.00 175 VAL A O 1
ATOM 1272 N N . GLY A 1 176 ? 8.672 -2.556 -13.410 1.00 84.94 176 GLY A N 1
ATOM 1273 C CA . GLY A 1 176 ? 10.010 -3.014 -13.776 1.00 84.94 176 GLY A CA 1
ATOM 1274 C C . GLY A 1 176 ? 10.074 -3.525 -15.214 1.00 84.94 176 GLY A C 1
ATOM 1275 O O . GLY A 1 176 ? 10.910 -3.072 -15.991 1.00 84.94 176 GLY A O 1
ATOM 1276 N N . LYS A 1 177 ? 9.129 -4.381 -15.639 1.00 86.56 177 LYS A N 1
ATOM 1277 C CA . LYS A 1 177 ? 9.079 -4.876 -17.029 1.00 86.56 177 LYS A CA 1
ATOM 1278 C C . LYS A 1 177 ? 8.831 -3.768 -18.049 1.00 86.56 177 LYS A C 1
ATOM 1280 O O . LYS A 1 177 ? 9.334 -3.873 -19.159 1.00 86.56 177 LYS A O 1
ATOM 1285 N N . ALA A 1 178 ? 8.085 -2.726 -17.691 1.00 84.94 178 ALA A N 1
ATOM 1286 C CA . ALA A 1 178 ? 7.838 -1.570 -18.547 1.00 84.94 178 ALA A CA 1
ATOM 1287 C C . ALA A 1 178 ? 9.045 -0.625 -18.667 1.00 84.94 178 ALA A C 1
ATOM 1289 O O . ALA A 1 178 ? 9.051 0.233 -19.544 1.00 84.94 178 ALA A O 1
ATOM 1290 N N . THR A 1 179 ? 10.047 -0.745 -17.793 1.00 79.50 179 THR A N 1
ATOM 1291 C CA . THR A 1 179 ? 11.229 0.133 -17.779 1.00 79.50 179 THR A CA 1
ATOM 1292 C C . THR A 1 179 ? 12.550 -0.590 -18.045 1.00 79.50 179 THR A C 1
ATOM 1294 O O . THR A 1 179 ? 13.581 0.070 -18.118 1.00 79.50 179 THR A O 1
ATOM 1297 N N . SER A 1 180 ? 12.543 -1.915 -18.204 1.00 78.38 180 SER A N 1
ATOM 1298 C CA . SER A 1 180 ? 13.728 -2.733 -18.507 1.00 78.38 180 SER A CA 1
ATOM 1299 C C . SER A 1 180 ? 13.787 -3.143 -19.985 1.00 78.38 180 SER A C 1
ATOM 1301 O O . SER A 1 180 ? 12.753 -3.317 -20.631 1.00 78.38 180 SER A O 1
ATOM 1303 N N . ASP A 1 181 ? 14.991 -3.353 -20.527 1.00 65.62 181 ASP A N 1
ATOM 1304 C CA . ASP A 1 181 ? 15.181 -3.849 -21.899 1.00 65.62 181 ASP A CA 1
ATOM 1305 C C . ASP A 1 181 ? 14.567 -5.251 -22.098 1.00 65.62 181 ASP A C 1
ATOM 1307 O O . ASP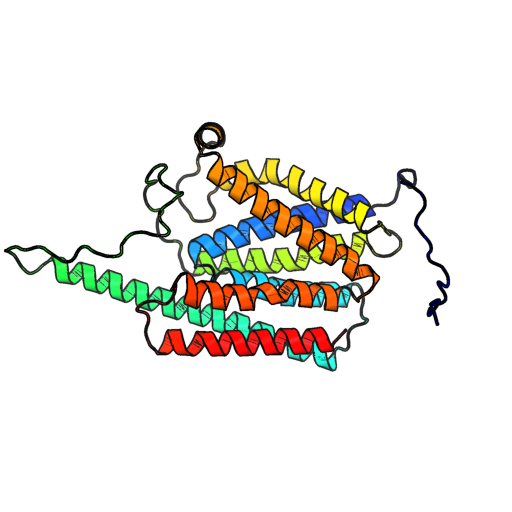 A 1 181 ? 14.688 -6.104 -21.214 1.00 65.62 181 ASP A O 1
ATOM 1311 N N . PRO A 1 182 ? 13.892 -5.532 -23.237 1.00 59.16 182 PRO A N 1
ATOM 1312 C CA . PRO A 1 182 ? 13.748 -4.717 -24.458 1.00 59.16 182 PRO A CA 1
ATOM 1313 C C . PRO A 1 182 ? 12.583 -3.703 -24.419 1.00 59.16 182 PRO A C 1
ATOM 1315 O O . PRO A 1 182 ? 12.305 -3.010 -25.403 1.00 59.16 182 PRO A O 1
ATOM 1318 N N . CYS A 1 183 ? 11.869 -3.628 -23.296 1.00 65.50 183 CYS A N 1
ATOM 1319 C CA . CYS A 1 183 ? 10.644 -2.859 -23.103 1.00 65.50 183 CYS A CA 1
ATOM 1320 C C . CYS A 1 183 ? 10.889 -1.457 -22.535 1.00 65.50 183 CYS A C 1
ATOM 1322 O O . CYS A 1 183 ? 10.116 -0.999 -21.710 1.00 65.50 183 CYS A O 1
ATOM 1324 N N . LEU A 1 184 ? 11.947 -0.768 -22.970 1.00 73.75 184 LEU A N 1
ATOM 1325 C CA . LEU A 1 184 ? 12.416 0.483 -22.367 1.00 73.75 184 LEU A CA 1
ATOM 1326 C C . LEU A 1 184 ? 11.463 1.676 -22.607 1.00 73.75 184 LEU A C 1
ATOM 1328 O O . LEU A 1 184 ? 11.661 2.469 -23.533 1.00 73.75 184 LEU A O 1
ATOM 1332 N N . LEU A 1 185 ? 10.436 1.844 -21.769 1.00 80.00 185 LEU A N 1
ATOM 1333 C CA . LEU A 1 185 ? 9.668 3.088 -21.735 1.00 80.00 185 LEU A CA 1
ATOM 1334 C C . LEU A 1 185 ? 10.437 4.178 -20.985 1.00 80.00 185 LEU A C 1
ATOM 1336 O O . LEU A 1 185 ? 11.131 3.941 -19.995 1.00 80.00 185 LEU A O 1
ATOM 1340 N N . SER A 1 186 ? 10.275 5.423 -21.434 1.00 83.50 186 SER A N 1
ATOM 1341 C CA . SER A 1 186 ? 10.690 6.568 -20.625 1.00 83.50 186 SER A CA 1
ATOM 1342 C C . SER A 1 186 ? 9.834 6.642 -19.345 1.00 83.50 186 SER A C 1
ATOM 1344 O O . SER A 1 186 ? 8.691 6.185 -19.363 1.00 83.50 186 SER A O 1
ATOM 1346 N N . PRO A 1 187 ? 10.311 7.261 -18.248 1.00 81.44 187 PRO A N 1
ATOM 1347 C CA . PRO A 1 187 ? 9.529 7.405 -17.017 1.00 81.44 187 PRO A CA 1
ATOM 1348 C C . PRO A 1 187 ? 8.217 8.154 -17.265 1.00 81.44 187 PRO A C 1
ATOM 1350 O O . PRO A 1 187 ? 7.185 7.808 -16.704 1.00 81.44 187 PRO A O 1
ATOM 1353 N N . TYR A 1 188 ? 8.239 9.126 -18.183 1.00 85.25 188 TYR A N 1
ATOM 1354 C CA . TYR A 1 188 ? 7.061 9.865 -18.633 1.00 85.25 188 TYR A CA 1
ATOM 1355 C C . TYR A 1 188 ? 6.053 8.969 -19.364 1.00 85.25 188 TYR A C 1
ATOM 1357 O O . TYR A 1 188 ? 4.852 9.034 -19.100 1.00 85.25 188 TYR A O 1
ATOM 1365 N N . ALA A 1 189 ? 6.531 8.106 -20.267 1.00 86.44 189 ALA A N 1
ATOM 1366 C CA . ALA A 1 189 ? 5.672 7.165 -20.977 1.00 86.44 189 ALA A CA 1
ATOM 1367 C C . ALA A 1 189 ? 5.122 6.087 -20.032 1.00 86.44 189 ALA A C 1
ATOM 1369 O O . ALA A 1 189 ? 3.923 5.818 -20.065 1.00 86.44 189 ALA A O 1
ATOM 1370 N N . ASN A 1 190 ? 5.958 5.533 -19.145 1.00 87.00 190 ASN A N 1
ATOM 1371 C CA . ASN A 1 190 ? 5.521 4.570 -18.138 1.00 87.00 190 ASN A CA 1
ATOM 1372 C C . ASN A 1 190 ? 4.444 5.171 -17.230 1.00 87.00 190 ASN A C 1
ATOM 1374 O O . ASN A 1 190 ? 3.383 4.577 -17.080 1.00 87.00 190 ASN A O 1
ATOM 1378 N N . GLN A 1 191 ? 4.657 6.391 -16.721 1.00 89.50 191 GLN A N 1
ATOM 1379 C CA . GLN A 1 191 ? 3.657 7.104 -15.925 1.00 89.50 191 GLN A CA 1
ATOM 1380 C C . GLN A 1 191 ? 2.337 7.278 -16.686 1.00 89.50 191 GLN A C 1
ATOM 1382 O O . GLN A 1 191 ? 1.269 7.086 -16.113 1.00 89.50 191 GLN A O 1
ATOM 1387 N N . THR A 1 192 ? 2.397 7.624 -17.973 1.00 90.31 192 THR A N 1
ATOM 1388 C CA . THR A 1 192 ? 1.197 7.837 -18.796 1.00 90.31 192 THR A CA 1
ATOM 1389 C C . THR A 1 192 ? 0.385 6.550 -18.945 1.00 90.31 192 THR A C 1
ATOM 1391 O O . THR A 1 192 ? -0.815 6.542 -18.668 1.00 90.31 192 THR A O 1
ATOM 1394 N N . TYR A 1 193 ? 1.031 5.446 -19.332 1.00 90.94 193 TYR A N 1
ATOM 1395 C CA . TYR A 1 193 ? 0.355 4.155 -19.500 1.00 90.94 193 TYR A CA 1
ATOM 1396 C C . TYR A 1 193 ? -0.100 3.554 -18.169 1.00 90.94 193 TYR A C 1
ATOM 1398 O O . TYR A 1 193 ? -1.182 2.972 -18.099 1.00 90.94 193 TYR A O 1
ATOM 1406 N N . PHE A 1 194 ? 0.671 3.750 -17.102 1.00 91.81 194 PHE A N 1
ATOM 1407 C CA . PHE A 1 194 ? 0.276 3.378 -15.750 1.00 91.81 194 PHE A CA 1
ATOM 1408 C C . PHE A 1 194 ? -0.993 4.121 -15.318 1.00 91.81 194 PHE A C 1
ATOM 1410 O O . PHE A 1 194 ? -1.973 3.484 -14.935 1.00 91.81 194 PHE A O 1
ATOM 1417 N N . SER A 1 195 ? -1.025 5.452 -15.462 1.00 92.50 195 SER A N 1
ATOM 1418 C CA . SER A 1 195 ? -2.210 6.266 -15.162 1.00 92.50 195 SER A CA 1
ATOM 1419 C C . SER A 1 195 ? -3.416 5.868 -16.018 1.00 92.50 195 SER A C 1
ATOM 1421 O O . SER A 1 195 ? -4.537 5.829 -15.514 1.00 92.50 195 SER A O 1
ATOM 1423 N N . LEU A 1 196 ? -3.205 5.517 -17.292 1.00 93.50 196 LEU A N 1
ATOM 1424 C CA . LEU A 1 196 ? -4.270 4.998 -18.152 1.00 93.50 196 LEU A CA 1
ATOM 1425 C C . LEU A 1 196 ? -4.809 3.653 -17.635 1.00 93.50 196 LEU A C 1
ATOM 1427 O O . LEU A 1 196 ? -6.022 3.457 -17.597 1.00 93.50 196 LEU A O 1
ATOM 1431 N N . GLY A 1 197 ? -3.933 2.752 -17.181 1.00 93.94 197 GLY A N 1
ATOM 1432 C CA . GLY A 1 197 ? -4.321 1.496 -16.531 1.00 93.94 197 GLY A CA 1
ATOM 1433 C C . GLY A 1 197 ? -5.143 1.717 -15.258 1.00 93.94 197 GLY A C 1
ATOM 1434 O O . GLY A 1 197 ? -6.180 1.075 -15.073 1.00 93.94 197 GLY A O 1
ATOM 1435 N N . VAL A 1 198 ? -4.742 2.672 -14.412 1.00 94.12 198 VAL A N 1
ATOM 1436 C CA . VAL A 1 198 ? -5.497 3.076 -13.210 1.00 94.12 198 VAL A CA 1
ATOM 1437 C C . VAL A 1 198 ? -6.875 3.623 -13.587 1.00 94.12 198 VAL A C 1
ATOM 1439 O O . VAL A 1 198 ? -7.888 3.203 -13.025 1.00 94.12 198 VAL A O 1
ATOM 1442 N N . PHE A 1 199 ? -6.940 4.519 -14.571 1.00 94.25 199 PHE A N 1
ATOM 1443 C CA . PHE A 1 199 ? -8.197 5.117 -15.017 1.00 94.25 199 PHE A CA 1
ATOM 1444 C C . PHE A 1 199 ? -9.170 4.064 -15.567 1.00 94.25 199 PHE A C 1
ATOM 1446 O O . PHE A 1 199 ? -10.304 3.967 -15.098 1.00 94.25 199 PHE A O 1
ATOM 1453 N N . LEU A 1 200 ? -8.718 3.225 -16.505 1.00 94.06 200 LEU A N 1
ATOM 1454 C CA . LEU A 1 200 ? -9.558 2.199 -17.132 1.00 94.06 200 LEU A CA 1
ATOM 1455 C C . LEU A 1 200 ? -10.003 1.124 -16.137 1.00 94.06 200 LEU A C 1
ATOM 1457 O O . LEU A 1 200 ? -11.166 0.723 -16.149 1.00 94.06 200 LEU A O 1
ATOM 1461 N N . SER A 1 201 ? -9.113 0.683 -15.243 1.00 94.94 201 SER A N 1
ATOM 1462 C CA . SER A 1 201 ? -9.496 -0.271 -14.194 1.00 94.94 201 SER A CA 1
ATOM 1463 C C . SER A 1 201 ? -10.502 0.324 -13.221 1.00 94.94 201 SER A C 1
ATOM 1465 O O . SER A 1 201 ? -11.399 -0.393 -12.794 1.00 94.94 201 SER A O 1
ATOM 1467 N N . SER A 1 202 ? -10.422 1.620 -12.912 1.00 91.44 202 SER A N 1
ATOM 1468 C CA . SER A 1 202 ? -11.385 2.276 -12.020 1.00 91.44 202 SER A CA 1
ATOM 1469 C C . SER A 1 202 ? -12.810 2.209 -12.573 1.00 91.44 202 SER A C 1
ATOM 1471 O O . SER A 1 202 ? -13.738 1.947 -11.814 1.00 91.44 202 SER A O 1
ATOM 1473 N N . LEU A 1 203 ? -12.994 2.338 -13.892 1.00 90.62 203 LEU A N 1
ATOM 1474 C CA . LEU A 1 203 ? -14.316 2.215 -14.528 1.00 90.62 203 LEU A CA 1
ATOM 1475 C C . LEU A 1 203 ? -14.965 0.841 -14.303 1.00 90.62 203 LEU A C 1
ATOM 1477 O O . LEU A 1 203 ? -16.187 0.747 -14.235 1.00 90.62 203 LEU A O 1
ATOM 1481 N N . VAL A 1 204 ? -14.153 -0.211 -14.171 1.00 90.38 204 VAL A N 1
ATOM 1482 C CA . VAL A 1 204 ? -14.614 -1.588 -13.937 1.00 90.38 204 VAL A CA 1
ATOM 1483 C C . VAL A 1 204 ? -14.696 -1.901 -12.444 1.00 90.38 204 VAL A C 1
ATOM 1485 O O . VAL A 1 204 ? -15.655 -2.513 -11.984 1.00 90.38 204 VAL A O 1
ATOM 1488 N N . MET A 1 205 ? -13.712 -1.464 -11.662 1.00 89.38 205 MET A N 1
ATOM 1489 C CA . MET A 1 205 ? -13.626 -1.770 -10.236 1.00 89.38 205 MET A CA 1
ATOM 1490 C C . MET A 1 205 ? -14.704 -1.049 -9.432 1.00 89.38 205 MET A C 1
ATOM 1492 O O . MET A 1 205 ? -15.267 -1.659 -8.531 1.00 89.38 205 MET A O 1
ATOM 1496 N N . LEU A 1 206 ? -15.037 0.202 -9.772 1.00 87.44 206 LEU A N 1
ATOM 1497 C CA . LEU A 1 206 ? -16.070 0.979 -9.081 1.00 87.44 206 LEU A CA 1
ATOM 1498 C C . LEU A 1 206 ? -17.444 0.279 -9.052 1.00 87.44 206 LEU A C 1
ATOM 1500 O O . LEU A 1 206 ? -17.976 0.109 -7.959 1.00 87.44 206 LEU A O 1
ATOM 1504 N N . PRO A 1 207 ? -18.029 -0.184 -10.173 1.00 85.50 207 PRO A N 1
ATOM 1505 C CA . PRO A 1 207 ? -19.288 -0.925 -10.116 1.00 85.50 207 PRO A CA 1
ATOM 1506 C C . PRO A 1 207 ? -19.151 -2.286 -9.411 1.00 85.50 207 PRO A C 1
ATOM 1508 O O . PRO A 1 207 ? -20.092 -2.725 -8.747 1.00 85.50 207 PRO A O 1
ATOM 1511 N N . LEU A 1 208 ? -17.988 -2.947 -9.497 1.00 86.06 208 LEU A N 1
ATOM 1512 C CA . LEU A 1 208 ? -17.752 -4.230 -8.822 1.00 86.06 208 LEU A CA 1
ATOM 1513 C C . LEU A 1 208 ? -17.729 -4.094 -7.296 1.00 86.06 208 LEU A C 1
ATOM 1515 O O . LEU A 1 208 ? -18.388 -4.874 -6.612 1.00 86.06 208 LEU A O 1
ATOM 1519 N N . ILE A 1 209 ? -17.027 -3.097 -6.750 1.00 84.94 209 ILE A N 1
ATOM 1520 C CA . ILE A 1 209 ? -16.962 -2.886 -5.293 1.00 84.94 209 ILE A CA 1
ATOM 1521 C C . ILE A 1 209 ? -18.298 -2.428 -4.706 1.00 84.94 209 ILE A C 1
ATOM 1523 O O . ILE A 1 209 ? -18.550 -2.651 -3.525 1.00 84.94 209 ILE A O 1
ATOM 1527 N N . THR A 1 210 ? -19.158 -1.794 -5.507 1.00 82.44 210 THR A N 1
ATOM 1528 C CA . THR A 1 210 ? -20.499 -1.387 -5.064 1.00 82.44 210 THR A CA 1
ATOM 1529 C C . THR A 1 210 ? -21.482 -2.549 -5.114 1.00 82.44 210 THR A C 1
ATOM 1531 O O . THR A 1 210 ? -22.336 -2.667 -4.236 1.00 82.44 210 THR A O 1
ATOM 1534 N N . ALA A 1 211 ? -21.330 -3.440 -6.100 1.00 81.88 211 ALA A N 1
ATOM 1535 C CA . ALA A 1 211 ? -22.112 -4.668 -6.205 1.00 81.88 211 ALA A CA 1
ATOM 1536 C C . ALA A 1 211 ? -21.697 -5.713 -5.155 1.00 81.88 211 ALA A C 1
ATOM 1538 O O . ALA A 1 211 ? -22.547 -6.419 -4.620 1.00 81.88 211 ALA A O 1
ATOM 1539 N N . CYS A 1 212 ? -20.404 -5.793 -4.833 1.00 81.38 212 CYS A N 1
ATOM 1540 C CA . CYS A 1 212 ? -19.848 -6.708 -3.842 1.00 81.38 212 CYS A CA 1
ATOM 1541 C C . CYS A 1 212 ? -18.995 -5.933 -2.818 1.00 81.38 212 CYS A C 1
ATOM 1543 O O . CYS A 1 212 ? -17.768 -5.869 -2.957 1.00 81.38 212 CYS A O 1
ATOM 1545 N N . PRO A 1 213 ? -19.619 -5.333 -1.784 1.00 80.25 213 PRO A N 1
ATOM 1546 C CA . PRO A 1 213 ? -18.903 -4.553 -0.784 1.00 80.25 213 PRO A CA 1
ATOM 1547 C C . PRO A 1 213 ? -17.967 -5.444 0.033 1.00 80.25 213 PRO A C 1
ATOM 1549 O O . PRO A 1 213 ? -18.391 -6.346 0.756 1.00 80.25 213 PRO A O 1
ATOM 1552 N N . ILE A 1 214 ? -16.670 -5.156 -0.063 1.00 78.31 214 ILE A N 1
ATOM 1553 C CA . ILE A 1 214 ? -15.601 -5.922 0.591 1.00 78.31 214 ILE A CA 1
ATOM 1554 C C . ILE A 1 214 ? -15.692 -5.824 2.122 1.00 78.31 214 ILE A C 1
ATOM 1556 O O . ILE A 1 214 ? -15.355 -6.781 2.820 1.00 78.31 214 ILE A O 1
ATOM 1560 N N . GLU A 1 215 ? -16.193 -4.708 2.667 1.00 67.75 215 GLU A N 1
ATOM 1561 C CA . GLU A 1 215 ? -16.428 -4.579 4.114 1.00 67.75 215 GLU A CA 1
ATOM 1562 C C . GLU A 1 215 ? -17.576 -5.487 4.608 1.00 67.75 215 GLU A C 1
ATOM 1564 O O . GLU A 1 215 ? -17.616 -5.869 5.781 1.00 67.75 215 GLU A O 1
ATOM 1569 N N . GLY A 1 216 ? -18.455 -5.929 3.705 1.00 65.06 216 GLY A N 1
ATOM 1570 C CA . GLY A 1 216 ? -19.704 -6.629 3.999 1.00 65.06 216 GLY A CA 1
ATOM 1571 C C . GLY A 1 216 ? -20.928 -5.713 3.896 1.00 65.06 216 GLY A C 1
ATOM 1572 O O . GLY A 1 216 ? -20.811 -4.492 3.906 1.00 65.06 216 GLY A O 1
ATOM 1573 N N . GLY A 1 217 ? -22.113 -6.319 3.788 1.00 66.94 217 GLY A N 1
ATOM 1574 C CA . GLY A 1 217 ? -23.387 -5.620 3.578 1.00 66.94 217 GLY A CA 1
ATOM 1575 C C . GLY A 1 217 ? -24.078 -6.042 2.279 1.00 66.94 217 GLY A C 1
ATOM 1576 O O . GLY A 1 217 ? -23.536 -6.835 1.509 1.00 66.94 217 GLY A O 1
ATOM 1577 N N . ALA A 1 218 ? -25.291 -5.536 2.049 1.00 68.25 218 ALA A N 1
ATOM 1578 C CA . ALA A 1 218 ? -26.000 -5.754 0.792 1.00 68.25 218 ALA A CA 1
ATOM 1579 C C . ALA A 1 218 ? -25.365 -4.904 -0.319 1.00 68.25 218 ALA A C 1
ATOM 1581 O O . ALA A 1 218 ? -25.124 -3.711 -0.135 1.00 68.25 218 ALA A O 1
ATOM 1582 N N . GLY A 1 219 ? -25.093 -5.524 -1.469 1.00 75.12 219 GLY A N 1
ATOM 1583 C CA . GLY A 1 219 ? -24.637 -4.813 -2.659 1.00 75.12 219 GLY A CA 1
ATOM 1584 C C . GLY A 1 219 ? -25.655 -3.771 -3.115 1.00 75.12 219 GLY A C 1
ATOM 1585 O O . GLY A 1 219 ? -26.864 -3.958 -2.971 1.00 75.12 219 GLY A O 1
ATOM 1586 N N . THR A 1 220 ? -25.169 -2.673 -3.685 1.00 77.75 220 THR A N 1
ATOM 1587 C CA . THR A 1 220 ? -26.015 -1.620 -4.253 1.00 77.75 220 THR A CA 1
ATOM 1588 C C . THR A 1 220 ? -25.732 -1.451 -5.738 1.00 77.75 220 THR A C 1
ATOM 1590 O O . THR A 1 220 ? -24.632 -1.706 -6.229 1.00 77.75 220 THR A O 1
ATOM 1593 N N . ASN A 1 221 ? -26.753 -1.016 -6.475 1.00 78.69 221 ASN A N 1
ATOM 1594 C CA . ASN A 1 221 ? -26.584 -0.655 -7.874 1.00 78.69 221 ASN A CA 1
ATOM 1595 C C . ASN A 1 221 ? -25.690 0.590 -7.990 1.00 78.69 221 ASN A C 1
ATOM 1597 O O . ASN A 1 221 ? -25.765 1.502 -7.168 1.00 78.69 221 ASN A O 1
ATOM 1601 N N . PHE A 1 222 ? -24.890 0.661 -9.053 1.00 79.56 222 PHE A N 1
ATOM 1602 C CA . PHE A 1 222 ? -23.948 1.764 -9.271 1.00 79.56 222 PHE A CA 1
ATOM 1603 C C . PHE A 1 222 ? -24.644 3.120 -9.527 1.00 79.56 222 PHE A C 1
ATOM 1605 O O . PHE A 1 222 ? -24.154 4.172 -9.117 1.00 79.56 222 PHE A O 1
ATOM 1612 N N . CYS A 1 223 ? -25.822 3.120 -10.165 1.00 79.19 223 CYS A N 1
ATOM 1613 C CA . CYS A 1 223 ? -26.538 4.347 -10.543 1.00 79.19 223 CYS A CA 1
ATOM 1614 C C . CYS A 1 223 ? -26.924 5.267 -9.360 1.00 79.19 223 CYS A C 1
ATOM 1616 O O . CYS A 1 223 ? -26.738 6.480 -9.484 1.00 79.19 223 CYS A O 1
ATOM 1618 N N . PRO A 1 224 ? -27.452 4.759 -8.229 1.00 79.69 224 PRO A N 1
ATOM 1619 C CA . PRO A 1 224 ? -27.647 5.551 -7.013 1.00 79.69 224 PRO A CA 1
ATOM 1620 C C . PRO A 1 224 ? -26.390 6.286 -6.532 1.00 79.69 224 PRO A C 1
ATOM 1622 O O . PRO A 1 224 ? -26.467 7.470 -6.208 1.00 79.69 224 PRO A O 1
ATOM 1625 N N . ILE A 1 225 ? -25.230 5.626 -6.550 1.00 81.12 225 ILE A N 1
ATOM 1626 C CA . ILE A 1 225 ? -23.967 6.220 -6.088 1.00 81.12 225 ILE A CA 1
ATOM 1627 C C . ILE A 1 225 ? -23.517 7.339 -7.021 1.00 81.12 225 ILE A C 1
ATOM 1629 O O . ILE A 1 225 ? -23.123 8.408 -6.559 1.00 81.12 225 ILE A O 1
ATOM 1633 N N . LEU A 1 226 ? -23.652 7.144 -8.335 1.00 83.00 226 LEU A N 1
ATOM 1634 C CA . LEU A 1 226 ? -23.312 8.179 -9.310 1.00 83.00 226 LEU A CA 1
ATOM 1635 C C . LEU A 1 226 ? -24.191 9.433 -9.159 1.00 83.00 226 LEU A C 1
ATOM 1637 O O . LEU A 1 226 ? -23.713 10.550 -9.353 1.00 83.00 226 LEU A O 1
ATOM 1641 N N . ARG A 1 227 ? -25.466 9.273 -8.773 1.00 83.31 227 ARG A N 1
ATOM 1642 C CA . ARG A 1 227 ? -26.336 10.413 -8.434 1.00 83.31 227 ARG A CA 1
ATOM 1643 C C . ARG A 1 227 ? -25.901 11.093 -7.139 1.00 83.31 227 ARG A C 1
ATOM 1645 O O . ARG A 1 227 ? -25.827 12.319 -7.107 1.00 83.31 227 ARG A O 1
ATOM 1652 N N . GLY A 1 228 ? -25.570 10.309 -6.113 1.00 83.31 228 GLY A N 1
ATOM 1653 C CA . GLY A 1 228 ? -25.055 10.814 -4.839 1.00 83.31 228 GLY A CA 1
ATOM 1654 C C . GLY A 1 228 ? -23.753 11.603 -4.995 1.00 83.31 228 GLY A C 1
ATOM 1655 O O . GLY A 1 228 ? -23.586 12.630 -4.349 1.00 83.31 228 GLY A O 1
ATOM 1656 N N . TYR A 1 229 ? -22.882 11.207 -5.929 1.00 84.06 229 TYR A N 1
ATOM 1657 C CA . TYR A 1 229 ? -21.619 11.901 -6.208 1.00 84.06 229 TYR A CA 1
ATOM 1658 C C . TYR A 1 229 ? -21.813 13.391 -6.527 1.00 84.06 229 TYR A C 1
ATOM 1660 O O . TYR A 1 229 ? -21.020 14.232 -6.108 1.00 84.06 229 TYR A O 1
ATOM 1668 N N . ARG A 1 230 ? -22.904 13.742 -7.220 1.00 83.50 230 ARG A N 1
ATOM 1669 C CA . ARG A 1 230 ? -23.217 15.133 -7.579 1.00 83.50 230 ARG A CA 1
ATOM 1670 C C . ARG A 1 230 ? -23.766 15.955 -6.407 1.00 83.50 230 ARG A C 1
ATOM 1672 O O . ARG A 1 230 ? -23.748 17.177 -6.484 1.00 83.50 230 ARG A O 1
ATOM 1679 N N . ALA A 1 231 ? -24.244 15.295 -5.353 1.00 87.00 231 ALA A N 1
ATOM 1680 C CA . ALA A 1 231 ? -24.737 15.934 -4.134 1.00 87.00 231 ALA A CA 1
ATOM 1681 C C . ALA A 1 231 ? -23.625 16.191 -3.097 1.00 87.00 231 ALA A C 1
ATOM 1683 O O . ALA A 1 231 ? -23.831 16.959 -2.163 1.00 87.00 231 ALA A O 1
ATOM 1684 N N . VAL A 1 232 ? -22.448 15.576 -3.259 1.00 87.75 232 VAL A N 1
ATOM 1685 C CA . VAL A 1 232 ? -21.307 15.761 -2.352 1.00 87.75 232 VAL A CA 1
ATOM 1686 C C . VAL A 1 232 ? -20.751 17.195 -2.469 1.00 87.75 232 VAL A C 1
ATOM 1688 O O . VAL A 1 232 ? -20.557 17.673 -3.592 1.00 87.75 232 VAL A O 1
ATOM 1691 N N . PRO A 1 233 ? -20.447 17.883 -1.346 1.00 92.19 233 PRO A N 1
ATOM 1692 C CA . PRO A 1 233 ? -19.896 19.237 -1.359 1.00 92.19 233 PRO A CA 1
ATOM 1693 C C . PRO A 1 233 ? -18.594 19.361 -2.163 1.00 92.19 233 PRO A C 1
ATOM 1695 O O . PRO A 1 233 ? -17.730 18.483 -2.121 1.00 92.19 233 PRO A O 1
ATOM 1698 N N . LEU A 1 234 ? -18.393 20.508 -2.824 1.00 90.94 234 LEU A N 1
ATOM 1699 C CA . LEU A 1 234 ? -17.194 20.772 -3.634 1.00 90.94 234 LEU A CA 1
ATOM 1700 C C . LEU A 1 234 ? -15.890 20.651 -2.828 1.00 90.94 234 LEU A C 1
ATOM 1702 O O . LEU A 1 234 ? -14.897 20.163 -3.361 1.00 90.94 234 LEU A O 1
ATOM 1706 N N . LYS A 1 235 ? -15.894 21.034 -1.542 1.00 90.69 235 LYS A N 1
ATOM 1707 C CA . LYS A 1 235 ? -14.728 20.893 -0.651 1.00 90.69 235 LYS A CA 1
ATOM 1708 C C . LYS A 1 235 ? -14.236 19.438 -0.592 1.00 90.69 235 LYS A C 1
ATOM 1710 O O . LYS A 1 235 ? -13.038 19.199 -0.704 1.00 90.69 235 LYS A O 1
ATOM 1715 N N . CYS A 1 236 ? -15.150 18.469 -0.501 1.00 87.25 236 CYS A N 1
ATOM 1716 C CA . CYS A 1 236 ? -14.808 17.045 -0.444 1.00 87.25 236 CYS A CA 1
ATOM 1717 C C . CYS A 1 236 ? -14.227 16.543 -1.774 1.00 87.25 236 CYS A C 1
ATOM 1719 O O . CYS A 1 236 ? -13.272 15.762 -1.786 1.00 87.25 236 CYS A O 1
ATOM 1721 N N . HIS A 1 237 ? -14.773 17.022 -2.898 1.00 88.44 237 HIS A N 1
ATOM 1722 C CA . HIS A 1 237 ? -14.241 16.719 -4.231 1.00 88.44 237 HIS A CA 1
ATOM 1723 C C . HIS A 1 237 ? -12.829 17.272 -4.404 1.00 88.44 237 HIS A C 1
ATOM 1725 O O . HIS A 1 237 ? -11.935 16.535 -4.810 1.00 88.44 237 HIS A O 1
ATOM 1731 N N . LEU A 1 238 ? -12.601 18.534 -4.031 1.00 92.00 238 LEU A N 1
ATOM 1732 C CA . LEU A 1 238 ? -11.283 19.167 -4.109 1.00 92.00 238 LEU A CA 1
ATOM 1733 C C . LEU A 1 238 ? -10.259 18.464 -3.215 1.00 92.00 238 LEU A C 1
ATOM 1735 O O . LEU A 1 238 ? -9.133 18.236 -3.650 1.00 92.00 238 LEU A O 1
ATOM 1739 N N . LEU A 1 239 ? -10.652 18.064 -2.003 1.00 89.38 239 LEU A N 1
ATOM 1740 C CA . LEU A 1 239 ? -9.774 17.324 -1.097 1.00 89.38 239 LEU A CA 1
ATOM 1741 C C . LEU A 1 239 ? -9.400 15.947 -1.672 1.00 89.38 239 LEU A C 1
ATOM 1743 O O . LEU A 1 239 ? -8.238 15.544 -1.615 1.00 89.38 239 LEU A O 1
ATOM 1747 N N . SER A 1 240 ? -10.356 15.265 -2.310 1.00 86.12 240 SER A N 1
ATOM 1748 C CA . SER A 1 240 ? -10.116 13.989 -3.001 1.00 86.12 240 SER A CA 1
ATOM 1749 C C . SER A 1 240 ? -9.203 14.158 -4.221 1.00 86.12 240 SER A C 1
ATOM 1751 O O . SER A 1 240 ? -8.286 13.362 -4.431 1.00 86.12 240 SER A O 1
ATOM 1753 N N . MET A 1 241 ? -9.407 15.222 -5.005 1.00 90.00 241 MET A N 1
ATOM 1754 C CA . MET A 1 241 ? -8.547 15.563 -6.142 1.00 90.00 241 MET A CA 1
ATOM 1755 C C . MET A 1 241 ? -7.122 15.892 -5.696 1.00 90.00 241 MET A C 1
ATOM 1757 O O . MET A 1 241 ? -6.170 15.446 -6.334 1.00 90.00 241 MET A O 1
ATOM 1761 N N . LEU A 1 242 ? -6.963 16.623 -4.589 1.00 91.94 242 LEU A N 1
ATOM 1762 C CA . LEU A 1 242 ? -5.657 16.948 -4.022 1.00 91.94 242 LEU A CA 1
ATOM 1763 C C . LEU A 1 242 ? -4.918 15.688 -3.558 1.00 91.94 242 LEU A C 1
ATOM 1765 O O . LEU A 1 242 ? -3.744 15.519 -3.881 1.00 91.94 242 LEU A O 1
ATOM 1769 N N . GLY A 1 243 ? -5.607 14.771 -2.871 1.00 87.06 243 GLY A N 1
ATOM 1770 C CA . GLY A 1 243 ? -5.036 13.479 -2.480 1.00 87.06 243 GLY A CA 1
ATOM 1771 C C . GLY A 1 243 ? -4.564 12.662 -3.687 1.00 87.06 243 GLY A C 1
ATOM 1772 O O . GLY A 1 243 ? -3.430 12.178 -3.706 1.00 87.06 243 GLY A O 1
ATOM 1773 N N . GLY A 1 244 ? -5.390 12.580 -4.737 1.00 87.94 244 GLY A N 1
ATOM 1774 C CA . GLY A 1 244 ? -5.024 11.922 -5.994 1.00 87.94 244 GLY A CA 1
ATOM 1775 C C . GLY A 1 244 ? -3.831 12.580 -6.694 1.00 87.94 244 GLY A C 1
ATOM 1776 O O . GLY A 1 244 ? -2.941 11.883 -7.182 1.00 87.94 244 GLY A O 1
ATOM 1777 N N . PHE A 1 245 ? -3.768 13.914 -6.697 1.00 91.31 245 PHE A N 1
ATOM 1778 C CA . PHE A 1 245 ? -2.655 14.672 -7.270 1.00 91.31 245 PHE A CA 1
ATOM 1779 C C . PHE A 1 245 ? -1.338 14.426 -6.525 1.00 91.31 245 PHE A C 1
ATOM 1781 O O . PHE A 1 245 ? -0.310 14.190 -7.164 1.00 91.31 245 PHE A O 1
ATOM 1788 N N . ILE A 1 246 ? -1.365 14.429 -5.188 1.00 90.56 246 ILE A N 1
ATOM 1789 C CA . ILE A 1 246 ? -0.194 14.138 -4.348 1.00 90.56 246 ILE A CA 1
ATOM 1790 C C . ILE A 1 246 ? 0.298 12.711 -4.607 1.00 90.56 246 ILE A C 1
ATOM 1792 O O . ILE A 1 246 ? 1.491 12.506 -4.832 1.00 90.56 246 ILE A O 1
ATOM 1796 N N . LEU A 1 247 ? -0.615 11.736 -4.648 1.00 88.19 247 LEU A N 1
ATOM 1797 C CA . LEU A 1 247 ? -0.278 10.335 -4.905 1.00 88.19 247 LEU A CA 1
ATOM 1798 C C . LEU A 1 247 ? 0.329 10.137 -6.302 1.00 88.19 247 LEU A C 1
ATOM 1800 O O . LEU A 1 247 ? 1.365 9.487 -6.437 1.00 88.19 247 LEU A O 1
ATOM 1804 N N . CYS A 1 248 ? -0.268 10.742 -7.335 1.00 88.19 248 CYS A N 1
ATOM 1805 C CA . CYS A 1 248 ? 0.257 10.682 -8.702 1.00 88.19 248 CYS A CA 1
ATOM 1806 C C . CYS A 1 248 ? 1.630 11.352 -8.817 1.00 88.19 248 CYS A C 1
ATOM 1808 O O . CYS A 1 248 ? 2.522 10.810 -9.466 1.00 88.19 248 CYS A O 1
ATOM 1810 N N . SER A 1 249 ? 1.817 12.504 -8.168 1.00 89.69 249 SER A N 1
ATOM 1811 C CA . SER A 1 249 ? 3.101 13.214 -8.155 1.00 89.69 249 SER A CA 1
ATOM 1812 C C . SER A 1 249 ? 4.184 12.392 -7.454 1.00 89.69 249 SER A C 1
ATOM 1814 O O . SER A 1 249 ? 5.291 12.262 -7.971 1.00 89.69 249 SER A O 1
ATOM 1816 N N . GLY A 1 250 ? 3.855 11.766 -6.320 1.00 88.19 250 GLY A N 1
ATOM 1817 C CA . GLY A 1 250 ? 4.755 10.851 -5.618 1.00 88.19 250 GLY A CA 1
ATOM 1818 C C . GLY A 1 250 ? 5.156 9.653 -6.481 1.00 88.19 250 GLY A C 1
ATOM 1819 O O . GLY A 1 250 ? 6.342 9.348 -6.600 1.00 88.19 250 GLY A O 1
ATOM 1820 N N . PHE A 1 251 ? 4.190 9.018 -7.155 1.00 85.56 251 PHE A N 1
ATOM 1821 C CA . PHE A 1 251 ? 4.470 7.894 -8.054 1.00 85.56 251 PHE A CA 1
ATOM 1822 C C . PHE A 1 251 ? 5.293 8.313 -9.285 1.00 85.56 251 PHE A C 1
ATOM 1824 O O . PHE A 1 251 ? 6.166 7.570 -9.738 1.00 85.56 251 PHE A O 1
ATOM 1831 N N . PHE A 1 252 ? 5.086 9.529 -9.792 1.00 87.62 252 PHE A N 1
ATOM 1832 C CA . PHE A 1 252 ? 5.905 10.094 -10.860 1.00 87.62 252 PHE A CA 1
ATOM 1833 C C . PHE A 1 252 ? 7.366 10.279 -10.423 1.00 87.62 252 PHE A C 1
ATOM 1835 O O . PHE A 1 252 ? 8.277 9.845 -11.132 1.00 87.62 252 PHE A O 1
ATOM 1842 N N . PHE A 1 253 ? 7.608 10.852 -9.238 1.00 87.50 253 PHE A N 1
ATOM 1843 C CA . PHE A 1 253 ? 8.966 10.987 -8.697 1.00 87.50 253 PHE A CA 1
ATOM 1844 C C . PHE A 1 253 ? 9.615 9.634 -8.396 1.00 87.50 253 PHE A C 1
ATOM 1846 O O . PHE A 1 253 ? 10.807 9.470 -8.651 1.00 87.50 253 PHE A O 1
ATOM 1853 N N . PHE A 1 254 ? 8.836 8.646 -7.947 1.00 84.38 254 PHE A N 1
ATOM 1854 C CA . PHE A 1 254 ? 9.293 7.262 -7.812 1.00 84.38 254 PHE A CA 1
ATOM 1855 C C . PHE A 1 254 ? 9.797 6.700 -9.154 1.00 84.38 254 PHE A C 1
ATOM 1857 O O . PHE A 1 254 ? 10.923 6.213 -9.237 1.00 84.38 254 PHE A O 1
ATOM 1864 N N . ASN A 1 255 ? 9.027 6.856 -10.237 1.00 83.38 255 ASN A N 1
ATOM 1865 C CA . ASN A 1 255 ? 9.438 6.415 -11.576 1.00 83.38 255 ASN A CA 1
ATOM 1866 C C . ASN A 1 255 ? 10.669 7.155 -12.109 1.00 83.38 255 ASN A C 1
ATOM 1868 O O . ASN A 1 255 ? 11.484 6.569 -12.824 1.00 83.38 255 ASN A O 1
ATOM 1872 N N . LEU A 1 256 ? 10.806 8.442 -11.788 1.00 84.19 256 LEU A N 1
ATOM 1873 C CA . LEU A 1 256 ? 11.977 9.224 -12.169 1.00 84.19 256 LEU A CA 1
ATOM 1874 C C . LEU A 1 256 ? 13.230 8.758 -11.408 1.00 84.19 256 LEU A C 1
ATOM 1876 O O . LEU A 1 256 ? 14.300 8.644 -12.006 1.00 84.19 256 LEU A O 1
ATOM 1880 N N . GLY A 1 257 ? 13.075 8.434 -10.120 1.00 79.19 257 GLY A N 1
ATOM 1881 C CA . GLY A 1 257 ? 14.127 7.903 -9.255 1.00 79.19 257 GLY A CA 1
ATOM 1882 C C . GLY A 1 257 ? 14.668 6.549 -9.714 1.00 79.19 257 GLY A C 1
ATOM 1883 O O . GLY A 1 257 ? 15.881 6.364 -9.680 1.00 79.19 257 GLY A O 1
ATOM 1884 N N . ASN A 1 258 ? 13.813 5.668 -10.251 1.00 77.00 258 ASN A N 1
ATOM 1885 C CA . ASN A 1 258 ? 14.197 4.330 -10.739 1.00 77.00 258 ASN A CA 1
ATOM 1886 C C . ASN A 1 258 ? 15.286 4.336 -11.832 1.00 77.00 258 ASN A C 1
ATOM 1888 O O . ASN A 1 258 ? 15.893 3.305 -12.107 1.00 77.00 258 ASN A O 1
ATOM 1892 N N . LYS A 1 259 ? 15.522 5.472 -12.505 1.00 70.00 259 LYS A N 1
ATOM 1893 C CA . LYS A 1 259 ? 16.630 5.609 -13.466 1.00 70.00 259 LYS A CA 1
ATOM 1894 C C . LYS A 1 259 ? 17.972 5.894 -12.804 1.00 70.00 259 LYS A C 1
ATOM 1896 O O . LYS A 1 259 ? 18.999 5.454 -13.309 1.00 70.00 259 LYS A O 1
ATOM 1901 N N . SER A 1 260 ? 17.954 6.682 -11.736 1.00 72.19 260 SER A N 1
ATOM 1902 C CA . SER A 1 260 ? 19.157 7.123 -11.024 1.00 72.19 260 SER A CA 1
ATOM 1903 C C . SER A 1 260 ? 19.525 6.174 -9.885 1.00 72.19 260 SER A C 1
ATOM 1905 O O . SER A 1 260 ? 20.678 6.127 -9.471 1.00 72.19 260 SER A O 1
ATOM 1907 N N . MET A 1 261 ? 18.541 5.441 -9.369 1.00 68.25 261 MET A N 1
ATOM 1908 C CA . MET A 1 261 ? 18.642 4.535 -8.234 1.00 68.25 261 MET A CA 1
ATOM 1909 C C . MET A 1 261 ? 18.087 3.169 -8.645 1.00 68.25 261 MET A C 1
ATOM 1911 O O . MET A 1 261 ? 17.160 3.091 -9.446 1.00 68.25 261 MET A O 1
ATOM 1915 N N . ASN A 1 262 ? 18.638 2.087 -8.097 1.00 72.81 262 ASN A N 1
ATOM 1916 C CA . ASN A 1 262 ? 18.092 0.744 -8.293 1.00 72.81 262 ASN A CA 1
ATOM 1917 C C . ASN A 1 262 ? 16.614 0.694 -7.834 1.00 72.81 262 ASN A C 1
ATOM 1919 O O . ASN A 1 262 ? 16.268 1.277 -6.802 1.00 72.81 262 ASN A O 1
ATOM 1923 N N . LEU A 1 263 ? 15.763 -0.026 -8.580 1.00 78.31 263 LEU A N 1
ATOM 1924 C CA . LEU A 1 263 ? 14.331 -0.205 -8.312 1.00 78.31 263 LEU A CA 1
ATOM 1925 C C . LEU A 1 263 ? 14.056 -0.625 -6.860 1.00 78.31 263 LEU A C 1
ATOM 1927 O O . LEU A 1 263 ? 13.106 -0.135 -6.253 1.00 78.31 263 LEU A O 1
ATOM 1931 N N . THR A 1 264 ? 14.908 -1.473 -6.276 1.00 77.06 264 THR A N 1
ATOM 1932 C CA . THR A 1 264 ? 14.788 -1.890 -4.870 1.00 77.06 264 THR A CA 1
ATOM 1933 C C . THR A 1 264 ? 14.898 -0.703 -3.905 1.00 77.06 264 THR A C 1
ATOM 1935 O O . THR A 1 264 ? 14.061 -0.563 -3.014 1.00 77.06 264 THR A O 1
ATOM 1938 N N . ILE A 1 265 ? 15.876 0.193 -4.099 1.00 79.25 265 ILE A N 1
ATOM 1939 C CA . ILE A 1 265 ? 16.093 1.348 -3.207 1.00 79.25 265 ILE A CA 1
ATOM 1940 C C . ILE A 1 265 ? 14.956 2.350 -3.354 1.00 79.25 265 ILE A C 1
ATOM 1942 O O . ILE A 1 265 ? 14.379 2.788 -2.358 1.00 79.25 265 ILE A O 1
ATOM 1946 N N . SER A 1 266 ? 14.609 2.703 -4.596 1.00 81.31 266 SER A N 1
ATOM 1947 C CA . SER A 1 266 ? 13.505 3.624 -4.872 1.00 81.31 266 SER A CA 1
ATOM 1948 C C . SER A 1 266 ? 12.201 3.112 -4.276 1.00 81.31 266 SER A C 1
ATOM 1950 O O . SER A 1 266 ? 11.424 3.896 -3.725 1.00 81.31 266 SER A O 1
ATOM 1952 N N . TYR A 1 267 ? 11.979 1.795 -4.335 1.00 81.31 267 TYR A N 1
ATOM 1953 C CA . TYR A 1 267 ? 10.796 1.187 -3.751 1.00 81.31 267 TYR A CA 1
ATOM 1954 C C . TYR A 1 267 ? 10.817 1.327 -2.234 1.00 81.31 267 TYR A C 1
ATOM 1956 O O . TYR A 1 267 ? 9.865 1.852 -1.670 1.00 81.31 267 TYR A O 1
ATOM 1964 N N . CYS A 1 268 ? 11.915 0.986 -1.567 1.00 76.19 268 CYS A N 1
ATOM 1965 C CA . CYS A 1 268 ? 12.013 1.110 -0.112 1.00 76.19 268 CYS A CA 1
ATOM 1966 C C . CYS A 1 268 ? 11.882 2.544 0.403 1.00 76.19 268 CYS A C 1
ATOM 1968 O O . CYS A 1 268 ? 11.223 2.756 1.420 1.00 76.19 268 CYS A O 1
ATOM 1970 N N . ILE A 1 269 ? 12.414 3.533 -0.318 1.00 79.81 269 ILE A N 1
ATOM 1971 C CA . ILE A 1 269 ? 12.199 4.949 0.012 1.00 79.81 269 ILE A CA 1
ATOM 1972 C C . ILE A 1 269 ? 10.706 5.292 -0.057 1.00 79.81 269 ILE A C 1
ATOM 1974 O O . ILE A 1 269 ? 10.175 5.909 0.869 1.00 79.81 269 ILE A O 1
ATOM 1978 N N . GLY A 1 270 ? 10.006 4.845 -1.105 1.00 77.12 270 GLY A N 1
ATOM 1979 C CA . GLY A 1 270 ? 8.553 5.017 -1.228 1.00 77.12 270 GLY A CA 1
ATOM 1980 C C . GLY A 1 270 ? 7.761 4.341 -0.101 1.00 77.12 270 GLY A C 1
ATOM 1981 O O . GLY A 1 270 ? 6.708 4.830 0.305 1.00 77.12 270 GLY A O 1
ATOM 1982 N N . GLN A 1 271 ? 8.300 3.262 0.466 1.00 80.56 271 GLN A N 1
ATOM 1983 C CA . GLN A 1 271 ? 7.701 2.488 1.557 1.00 80.56 271 GLN A CA 1
ATOM 1984 C C . GLN A 1 271 ? 8.049 3.025 2.957 1.00 80.56 271 GLN A C 1
ATOM 1986 O O . GLN A 1 271 ? 7.794 2.350 3.951 1.00 80.56 271 GLN A O 1
ATOM 1991 N N . SER A 1 272 ? 8.591 4.243 3.066 1.00 83.00 272 SER A N 1
ATOM 1992 C CA . SER A 1 272 ? 8.807 4.933 4.351 1.00 83.00 272 SER A CA 1
ATOM 1993 C C . SER A 1 272 ? 7.540 5.585 4.924 1.00 83.00 272 SER A C 1
ATOM 1995 O O . SER A 1 272 ? 7.445 5.816 6.133 1.00 83.00 272 SER A O 1
ATOM 1997 N N . ALA A 1 273 ? 6.527 5.813 4.081 1.00 83.12 273 ALA A N 1
ATOM 1998 C CA . ALA A 1 273 ? 5.249 6.410 4.463 1.00 83.12 273 ALA A CA 1
ATOM 1999 C C . ALA A 1 273 ? 4.542 5.734 5.664 1.00 83.12 273 ALA A C 1
ATOM 2001 O O . ALA A 1 273 ? 3.974 6.463 6.481 1.00 83.12 273 ALA A O 1
ATOM 2002 N N . PRO A 1 274 ? 4.557 4.393 5.844 1.00 83.44 274 PRO A N 1
ATOM 2003 C CA . PRO A 1 274 ? 3.936 3.709 6.980 1.00 83.44 274 PRO A CA 1
ATOM 2004 C C . PRO A 1 274 ? 4.333 4.242 8.346 1.00 83.44 274 PRO A C 1
ATOM 2006 O O . PRO A 1 274 ? 3.469 4.350 9.210 1.00 83.44 274 PRO A O 1
ATOM 2009 N N . LEU A 1 275 ? 5.602 4.613 8.542 1.00 86.00 275 LEU A N 1
ATOM 2010 C CA . LEU A 1 275 ? 6.068 5.168 9.815 1.00 86.00 275 LEU A CA 1
ATOM 2011 C C . LEU A 1 275 ? 5.345 6.474 10.139 1.00 86.00 275 LEU A C 1
ATOM 2013 O O . LEU A 1 275 ? 4.838 6.648 11.246 1.00 86.00 275 LEU A O 1
ATOM 2017 N N . VAL A 1 276 ? 5.229 7.356 9.146 1.00 86.81 276 VAL A N 1
ATOM 2018 C CA . VAL A 1 276 ? 4.480 8.610 9.274 1.00 86.81 276 VAL A CA 1
ATOM 2019 C C . VAL A 1 276 ? 3.000 8.318 9.517 1.00 86.81 276 VAL A C 1
ATOM 2021 O O . VAL A 1 276 ? 2.392 8.936 10.388 1.00 86.81 276 VAL A O 1
ATOM 2024 N N . GLY A 1 277 ? 2.435 7.328 8.819 1.00 84.38 277 GLY A N 1
ATOM 2025 C CA . GLY A 1 277 ? 1.053 6.885 9.007 1.00 84.38 277 GLY A CA 1
ATOM 2026 C C . GLY A 1 277 ? 0.760 6.387 10.427 1.00 84.38 277 GLY A C 1
ATOM 2027 O O . GLY A 1 277 ? -0.259 6.770 11.002 1.00 84.38 277 GLY A O 1
ATOM 2028 N N . ILE A 1 278 ? 1.666 5.604 11.024 1.00 87.38 278 ILE A N 1
ATOM 2029 C CA . ILE A 1 278 ? 1.548 5.137 12.418 1.00 87.38 278 ILE A CA 1
ATOM 2030 C C . ILE A 1 278 ? 1.565 6.320 13.372 1.00 87.38 278 ILE A C 1
ATOM 2032 O O . ILE A 1 278 ? 0.681 6.426 14.220 1.00 87.38 278 ILE A O 1
ATOM 2036 N N . LEU A 1 279 ? 2.552 7.209 13.241 1.00 88.81 279 LEU A N 1
ATOM 2037 C CA . LEU A 1 279 ? 2.702 8.358 14.135 1.00 88.81 279 LEU A CA 1
ATOM 2038 C C . LEU A 1 279 ? 1.486 9.282 14.042 1.00 88.81 279 LEU A C 1
ATOM 2040 O O . LEU A 1 279 ? 0.907 9.651 15.063 1.00 88.81 279 LEU A O 1
ATOM 2044 N N . TRP A 1 280 ? 1.039 9.583 12.824 1.00 89.50 280 TRP A N 1
ATOM 2045 C CA . TRP A 1 280 ? -0.131 10.422 12.593 1.00 89.50 280 TRP A CA 1
ATOM 2046 C C . TRP A 1 280 ? -1.417 9.772 13.121 1.00 89.50 280 TRP A C 1
ATOM 2048 O O . TRP A 1 280 ? -2.172 10.399 13.862 1.00 89.50 280 TRP A O 1
ATOM 2058 N N . GLY A 1 281 ? -1.645 8.488 12.828 1.00 85.25 281 GLY A N 1
ATOM 2059 C CA . GLY A 1 281 ? -2.791 7.737 13.354 1.00 85.25 281 GLY A CA 1
ATOM 2060 C C . GLY A 1 281 ? -2.795 7.627 14.882 1.00 85.25 281 GLY A C 1
ATOM 2061 O O . GLY A 1 281 ? -3.845 7.719 15.520 1.00 85.25 281 GLY A O 1
ATOM 2062 N N . THR A 1 282 ? -1.615 7.500 15.486 1.00 87.00 282 THR A N 1
ATOM 2063 C CA . THR A 1 282 ? -1.464 7.383 16.941 1.00 87.00 282 THR A CA 1
ATOM 2064 C C . THR A 1 282 ? -1.698 8.714 17.651 1.00 87.00 282 THR A C 1
ATOM 2066 O O . THR A 1 282 ? -2.443 8.744 18.627 1.00 87.00 282 THR A O 1
ATOM 2069 N N . PHE A 1 283 ? -1.084 9.808 17.187 1.00 87.38 283 PHE A N 1
ATOM 2070 C CA . PHE A 1 283 ? -1.084 11.085 17.912 1.00 87.38 283 PHE A CA 1
ATOM 2071 C C . PHE A 1 283 ? -2.180 12.050 17.466 1.00 87.38 283 PHE A C 1
ATOM 2073 O O . PHE A 1 283 ? -2.820 12.669 18.315 1.00 87.38 283 PHE A O 1
ATOM 2080 N N . PHE A 1 284 ? -2.411 12.175 16.157 1.00 88.12 284 PHE A N 1
ATOM 2081 C CA . PHE A 1 284 ? -3.387 13.121 15.620 1.00 88.12 284 PHE A CA 1
ATOM 2082 C C . PHE A 1 284 ? -4.805 12.557 15.722 1.00 88.12 284 PHE A C 1
ATOM 2084 O O . PHE A 1 284 ? -5.670 13.156 16.354 1.00 88.12 284 PHE A O 1
ATOM 2091 N N . PHE A 1 285 ? -5.022 11.352 15.185 1.00 84.44 285 PHE A N 1
ATOM 2092 C CA . PHE A 1 285 ? -6.333 10.691 15.237 1.00 84.44 285 PHE A CA 1
ATOM 2093 C C . PHE A 1 285 ? -6.617 9.983 16.562 1.00 84.44 285 PHE A C 1
ATOM 2095 O O . PHE A 1 285 ? -7.735 9.520 16.779 1.00 84.44 285 PHE A O 1
ATOM 2102 N N . LYS A 1 286 ? -5.617 9.898 17.452 1.00 86.69 286 LYS A N 1
ATOM 2103 C CA . LYS A 1 286 ? -5.732 9.265 18.771 1.00 86.69 286 LYS A CA 1
ATOM 2104 C C . LYS A 1 286 ? -6.387 7.879 18.683 1.00 86.69 286 LYS A C 1
ATOM 2106 O O . LYS A 1 286 ? -7.200 7.509 19.526 1.00 8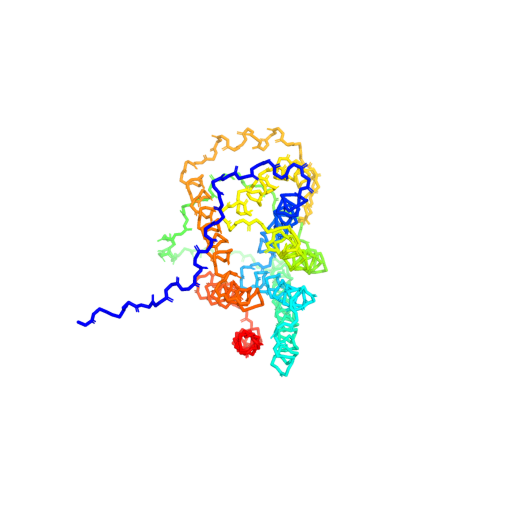6.69 286 LYS A O 1
ATOM 2111 N N . GLU A 1 287 ? -6.018 7.080 17.675 1.00 84.00 287 GLU A N 1
ATOM 2112 C CA . GLU A 1 287 ? -6.672 5.793 17.369 1.00 84.00 287 GLU A CA 1
ATOM 2113 C C . GLU A 1 287 ? -6.541 4.734 18.477 1.00 84.00 287 GLU A C 1
ATOM 2115 O O . GLU A 1 287 ? -7.246 3.721 18.456 1.00 84.00 287 GLU A O 1
ATOM 2120 N N . PHE A 1 288 ? -5.622 4.950 19.417 1.00 85.69 288 PHE A N 1
ATOM 2121 C CA . PHE A 1 288 ? -5.382 4.114 20.593 1.00 85.69 288 PHE A CA 1
ATOM 2122 C C . PHE A 1 288 ? -5.859 4.789 21.892 1.00 85.69 288 PHE A C 1
ATOM 2124 O O . PHE A 1 288 ? -5.514 4.355 22.993 1.00 85.69 288 PHE A O 1
ATOM 2131 N N . ALA A 1 289 ? -6.644 5.869 21.799 1.00 81.50 289 ALA A N 1
ATOM 2132 C CA . ALA A 1 289 ? -7.216 6.517 22.971 1.00 81.50 289 ALA A CA 1
ATOM 2133 C C . ALA A 1 289 ? -8.040 5.515 23.781 1.00 81.50 289 ALA A C 1
ATOM 2135 O O . ALA A 1 289 ? -8.915 4.811 23.275 1.00 81.50 289 ALA A O 1
ATOM 2136 N N . GLY A 1 290 ? -7.712 5.438 25.064 1.00 79.25 290 GLY A N 1
ATOM 2137 C CA . GLY A 1 290 ? -8.352 4.539 25.998 1.00 79.25 290 GLY A CA 1
ATOM 2138 C C . GLY A 1 290 ? -7.850 3.099 25.963 1.00 79.25 290 GLY A C 1
ATOM 2139 O O . GLY A 1 290 ? -8.251 2.387 26.864 1.00 79.25 290 GLY A O 1
ATOM 2140 N N . THR A 1 291 ? -7.026 2.611 25.030 1.00 85.75 291 THR A N 1
ATOM 2141 C CA . THR A 1 291 ? -6.547 1.203 25.066 1.00 85.75 291 THR A CA 1
ATOM 2142 C C . THR A 1 291 ? -5.536 0.954 26.192 1.00 85.75 291 THR A C 1
ATOM 2144 O O . THR A 1 291 ? -4.948 1.897 26.720 1.00 85.75 291 THR A O 1
ATOM 2147 N N . SER A 1 292 ? -5.312 -0.307 26.572 1.00 89.75 292 SER A N 1
ATOM 2148 C CA . SER A 1 292 ? -4.390 -0.655 27.662 1.00 89.75 292 SER A CA 1
ATOM 2149 C C . SER A 1 292 ? -2.933 -0.267 27.370 1.00 89.75 292 SER A C 1
ATOM 2151 O O . SER A 1 292 ? -2.514 -0.114 26.216 1.00 89.75 292 SER A O 1
ATOM 2153 N N . ALA A 1 293 ? -2.123 -0.195 28.432 1.00 86.12 293 ALA A N 1
ATOM 2154 C CA . ALA A 1 293 ? -0.680 0.021 28.328 1.00 86.12 293 ALA A CA 1
ATOM 2155 C C . ALA A 1 293 ? 0.025 -1.051 27.469 1.00 86.12 293 ALA A C 1
ATOM 2157 O O . ALA A 1 293 ? 1.045 -0.769 26.846 1.00 86.12 293 ALA A O 1
ATOM 2158 N N . GLY A 1 294 ? -0.536 -2.264 27.379 1.00 85.44 294 GLY A N 1
ATOM 2159 C CA . GLY A 1 294 ? 0.006 -3.341 26.549 1.00 85.44 294 GLY A CA 1
ATOM 2160 C C . GLY A 1 294 ? -0.154 -3.102 25.044 1.00 85.44 294 GLY A C 1
ATOM 2161 O O . GLY A 1 294 ? 0.707 -3.519 24.271 1.00 85.44 294 GLY A O 1
ATOM 2162 N N . VAL A 1 295 ? -1.225 -2.422 24.618 1.00 88.50 295 VAL A N 1
ATOM 2163 C CA . VAL A 1 295 ? -1.433 -2.004 23.218 1.00 88.50 295 VAL A CA 1
ATOM 2164 C C . VAL A 1 295 ? -0.535 -0.813 22.895 1.00 88.50 295 VAL A C 1
ATOM 2166 O O . VAL A 1 295 ? 0.162 -0.823 21.883 1.00 88.50 295 VAL A O 1
ATOM 2169 N N . TRP A 1 296 ? -0.471 0.167 23.800 1.00 89.69 296 TRP A N 1
ATOM 2170 C CA . TRP A 1 296 ? 0.413 1.327 23.662 1.00 89.69 296 TRP A CA 1
ATOM 2171 C C . TRP A 1 296 ? 1.896 0.952 23.598 1.00 89.69 296 TRP A C 1
ATOM 2173 O O . TRP A 1 296 ? 2.629 1.530 22.801 1.00 89.69 296 TRP A O 1
ATOM 2183 N N . GLY A 1 297 ? 2.333 -0.051 24.366 1.00 89.62 297 GLY A N 1
ATOM 2184 C CA . GLY A 1 297 ? 3.715 -0.536 24.345 1.00 89.62 297 GLY A CA 1
ATOM 2185 C C . GLY A 1 297 ? 4.139 -1.185 23.021 1.00 89.62 297 GLY A C 1
ATOM 2186 O O . GLY A 1 297 ? 5.326 -1.203 22.708 1.00 89.62 297 GLY A O 1
ATOM 2187 N N . LEU A 1 298 ? 3.195 -1.676 22.210 1.00 91.38 298 LEU A N 1
ATOM 2188 C CA . LEU A 1 298 ? 3.492 -2.288 20.908 1.00 91.38 298 LEU A CA 1
ATOM 2189 C C . LEU A 1 298 ? 3.728 -1.254 19.798 1.00 91.38 298 LEU A C 1
ATOM 2191 O O . LEU A 1 298 ? 4.483 -1.530 18.871 1.00 91.38 298 LEU A O 1
ATOM 2195 N N . VAL A 1 299 ? 3.127 -0.065 19.887 1.00 91.31 299 VAL A N 1
ATOM 2196 C CA . VAL A 1 299 ? 3.274 0.995 18.873 1.00 91.31 299 VAL A CA 1
ATOM 2197 C C . VAL A 1 299 ? 4.741 1.401 18.639 1.00 91.31 299 VAL A C 1
ATOM 2199 O O . VAL A 1 299 ? 5.184 1.336 17.490 1.00 91.31 299 VAL A O 1
ATOM 2202 N N . PRO A 1 300 ? 5.545 1.762 19.664 1.00 93.06 300 PRO A N 1
ATOM 2203 C CA . PRO A 1 300 ? 6.946 2.118 19.445 1.00 93.06 300 PRO A CA 1
ATOM 2204 C C . PRO A 1 300 ? 7.777 0.934 18.935 1.00 93.06 300 PRO A C 1
ATOM 2206 O O . PRO A 1 300 ? 8.670 1.136 18.116 1.00 93.06 300 PRO A O 1
ATOM 2209 N N . VAL A 1 301 ? 7.458 -0.299 19.348 1.00 94.56 301 VAL A N 1
ATOM 2210 C CA . VAL A 1 301 ? 8.125 -1.514 18.848 1.00 94.56 301 VAL A CA 1
ATOM 2211 C C . VAL A 1 301 ? 7.907 -1.666 17.344 1.00 94.56 301 VAL A C 1
ATOM 2213 O O . VAL A 1 301 ? 8.862 -1.902 16.606 1.00 94.56 301 VAL A O 1
ATOM 2216 N N . VAL A 1 302 ? 6.672 -1.471 16.873 1.00 93.25 302 VAL A N 1
ATOM 2217 C CA . VAL A 1 302 ? 6.346 -1.491 15.441 1.00 93.25 302 VAL A CA 1
ATOM 2218 C C . VAL A 1 302 ? 7.134 -0.416 14.689 1.00 93.25 302 VAL A C 1
ATOM 2220 O O . VAL A 1 302 ? 7.738 -0.722 13.661 1.00 93.25 302 VAL A O 1
ATOM 2223 N N . CYS A 1 303 ? 7.183 0.816 15.204 1.00 93.50 303 CYS A N 1
ATOM 2224 C CA . CYS A 1 303 ? 7.945 1.900 14.578 1.00 93.50 303 CYS A CA 1
ATOM 2225 C C . CYS A 1 303 ? 9.437 1.568 14.454 1.00 93.50 303 CYS A C 1
ATOM 2227 O O . CYS A 1 303 ? 10.020 1.775 13.392 1.00 93.50 303 CYS A O 1
ATOM 2229 N N . VAL A 1 304 ? 10.052 1.022 15.508 1.00 94.94 304 VAL A N 1
ATOM 2230 C CA . VAL A 1 304 ? 11.469 0.629 15.482 1.00 94.94 304 VAL A CA 1
ATOM 2231 C C . VAL A 1 304 ? 11.702 -0.483 14.463 1.00 94.94 304 VAL A C 1
ATOM 2233 O O . VAL A 1 304 ? 12.596 -0.356 13.634 1.00 94.94 304 VAL A O 1
ATOM 2236 N N . LEU A 1 305 ? 10.869 -1.529 14.455 1.00 95.00 305 LEU A N 1
ATOM 2237 C CA . LEU A 1 305 ? 11.000 -2.632 13.498 1.00 95.00 305 LEU A CA 1
ATOM 2238 C C . LEU A 1 305 ? 10.890 -2.145 12.048 1.00 95.00 305 LEU A C 1
ATOM 2240 O O . LEU A 1 305 ? 11.728 -2.501 11.223 1.00 95.00 305 LEU A O 1
ATOM 2244 N N . PHE A 1 306 ? 9.912 -1.294 11.727 1.00 92.50 306 PHE A N 1
ATOM 2245 C CA . PHE A 1 306 ? 9.796 -0.741 10.375 1.00 92.50 306 PHE A CA 1
ATOM 2246 C C . PHE A 1 306 ? 10.963 0.177 10.013 1.00 92.50 306 PHE A C 1
ATOM 2248 O O . PHE A 1 306 ? 11.485 0.067 8.907 1.00 92.50 306 PHE A O 1
ATOM 2255 N N . ALA A 1 307 ? 11.411 1.040 10.928 1.00 93.56 307 ALA A N 1
ATOM 2256 C CA . ALA A 1 307 ? 12.561 1.908 10.687 1.00 93.56 307 ALA A CA 1
ATOM 2257 C C . ALA A 1 307 ? 13.837 1.095 10.426 1.00 93.56 307 ALA A C 1
ATOM 2259 O O . ALA A 1 307 ? 14.553 1.368 9.464 1.00 93.56 307 ALA A O 1
ATOM 2260 N N . THR A 1 308 ? 14.088 0.055 11.226 1.00 93.75 308 THR A N 1
ATOM 2261 C CA . THR A 1 308 ? 15.217 -0.861 11.029 1.00 93.75 308 THR A CA 1
ATOM 2262 C C . THR A 1 308 ? 15.093 -1.633 9.718 1.00 93.75 308 THR A C 1
ATOM 2264 O O . THR A 1 308 ? 16.075 -1.737 8.989 1.00 93.75 308 THR A O 1
ATOM 2267 N N . ALA A 1 309 ? 13.903 -2.132 9.375 1.00 92.69 309 ALA A N 1
ATOM 2268 C CA . ALA A 1 309 ? 13.674 -2.822 8.108 1.00 92.69 309 ALA A CA 1
ATOM 2269 C C . ALA A 1 309 ? 13.962 -1.918 6.903 1.00 92.69 309 ALA A C 1
ATOM 2271 O O . ALA A 1 309 ? 14.701 -2.311 6.005 1.00 92.69 309 ALA A O 1
ATOM 2272 N N . ILE A 1 310 ? 13.427 -0.694 6.904 1.00 90.69 310 ILE A N 1
ATOM 2273 C CA . ILE A 1 310 ? 13.653 0.282 5.832 1.00 90.69 310 ILE A CA 1
ATOM 2274 C C . ILE A 1 310 ? 15.142 0.621 5.728 1.00 90.69 310 ILE A C 1
ATOM 2276 O O . ILE A 1 310 ? 15.674 0.624 4.624 1.00 90.69 310 ILE A O 1
ATOM 2280 N N . ALA A 1 311 ? 15.827 0.852 6.852 1.00 91.12 311 ALA A N 1
ATOM 2281 C CA . ALA A 1 311 ? 17.258 1.152 6.861 1.00 91.12 311 ALA A CA 1
ATOM 2282 C C . ALA A 1 311 ? 18.102 0.003 6.287 1.00 91.12 311 ALA A C 1
ATOM 2284 O O . ALA A 1 311 ? 18.992 0.248 5.476 1.00 91.12 311 ALA A O 1
ATOM 2285 N N . LEU A 1 312 ? 17.800 -1.245 6.662 1.00 92.25 312 LEU A N 1
ATOM 2286 C CA . LEU A 1 312 ? 18.500 -2.425 6.151 1.00 92.25 312 LEU A CA 1
ATOM 2287 C C . LEU A 1 312 ? 18.259 -2.628 4.655 1.00 92.25 312 LEU A C 1
ATOM 2289 O O . LEU A 1 312 ? 19.211 -2.849 3.917 1.00 92.25 312 LEU A O 1
ATOM 2293 N N . ILE A 1 313 ? 17.014 -2.517 4.183 1.00 88.50 313 ILE A N 1
ATOM 2294 C CA . ILE A 1 313 ? 16.746 -2.703 2.752 1.00 88.50 313 ILE A CA 1
ATOM 2295 C C . ILE A 1 313 ? 17.305 -1.530 1.932 1.00 88.50 313 ILE A C 1
ATOM 2297 O O . ILE A 1 313 ? 17.820 -1.740 0.839 1.00 88.50 313 ILE A O 1
ATOM 2301 N N . ALA A 1 314 ? 17.271 -0.304 2.461 1.00 85.94 314 ALA A N 1
ATOM 2302 C CA . ALA A 1 314 ? 17.897 0.845 1.812 1.00 85.94 314 ALA A CA 1
ATOM 2303 C C . ALA A 1 314 ? 19.423 0.692 1.707 1.00 85.94 314 ALA A C 1
ATOM 2305 O O . ALA A 1 314 ? 19.988 1.062 0.686 1.00 85.94 314 ALA A O 1
ATOM 2306 N N . ALA A 1 315 ? 20.075 0.111 2.720 1.00 87.56 315 ALA A N 1
ATOM 2307 C CA . ALA A 1 315 ? 21.504 -0.205 2.688 1.00 87.56 315 ALA A CA 1
ATOM 2308 C C . ALA A 1 315 ? 21.858 -1.352 1.723 1.00 87.56 315 ALA A C 1
ATOM 2310 O O . ALA A 1 315 ? 23.033 -1.568 1.443 1.00 87.56 315 ALA A O 1
ATOM 2311 N N . ALA A 1 316 ? 20.861 -2.098 1.238 1.00 85.50 316 ALA A N 1
ATOM 2312 C CA . ALA A 1 316 ? 21.069 -3.239 0.359 1.00 85.50 316 ALA A CA 1
ATOM 2313 C C . ALA A 1 316 ? 21.218 -2.876 -1.119 1.00 85.50 316 ALA A C 1
ATOM 2315 O O . ALA A 1 316 ? 21.625 -3.740 -1.887 1.00 85.50 316 ALA A O 1
ATOM 2316 N N . GLY A 1 317 ? 20.819 -1.686 -1.568 1.00 70.56 317 GLY A N 1
ATOM 2317 C CA . GLY A 1 317 ? 20.933 -1.321 -2.984 1.00 70.56 317 GLY A CA 1
ATOM 2318 C C . GLY A 1 317 ? 22.069 -0.361 -3.268 1.00 70.56 317 GLY A C 1
ATOM 2319 O O . GLY A 1 317 ? 22.474 -0.362 -4.450 1.00 70.56 317 GLY A O 1
#

Secondary structure (DSSP, 8-state):
-------TT-----TT-TT-TT-THHHHHHHHHHHHHHHHHHHHHHHHHH-HHHHHHHHHHHHHHHHHHHHHHH-TTS-HHHHHHHHHHHHHHHHHHHHHHHHHHHHHHHHHHHHHHHTTS--------------SS--S--S-----PPPPPHHHHHHHHHHHHHHHHHHHHHHHHHHSTTS---HHHHHHHHHHHHHHHHHHHHHHHHHS-TT-S----HHHHHHHHTTS-HHHHHHHHHHHHHHHHHHHHHHHHHHHS-HHHHHHHHTTHHHHHHHHHHHTS-TTTT--HHHHTHHHHHHHHHHHHHHHHHTT-

InterPro domains:
  IPR010651 Sugar transport protein [PTHR16119] (26-302)
  IPR012435 TMEM144 [PF07857] (29-295)

pLDDT: mean 77.2, std 21.52, range [21.31, 96.12]

Foldseek 3Di:
DDPPDPPDDPPDPDPPCVVVVPQCLLVLLLLLLLLLLLLVVLLVVLCVQQNLLQSNLLQLLLLLLLLLVLLCVLPVQFACVLQVVLSVLSVVLNVLSLVLSVQLVVQVVVVVVVVVVVVVDDDDDDDDDDDDDPDDDPPFDPDDPDPDFDRADSVLSNVSSNSSNNSSSVSVSSLSSSCDPPNNDDLVSSLVSSVVSNVVSCVVVQQVCQCPPSRDDHRDGNVVVVVVVVVGDPVVVVVVVVVVVVVSVLVSVLSVVVVVDRNQLSSLVSSPVSLVSNVCRCPVVVVCVPPDPVSVVSSVVSSVSSVSSSVSSNNGD

Radius of gyration: 23.15 Å; chains: 1; bounding box: 68×40×72 Å

Organism: NCBI:txid878477